Protein AF-A0A969ZKP6-F1 (afdb_monomer_lite)

Foldseek 3Di:
DKEAEDEPPVLVCVLVVVDFKDKALDDDPDWFKYWYAYDQPPDDPPDDHQKTWWIWTFHDWDQDPVVNIIITGTHDTFTFDIDGHHHDNDMDDDDPVRTHTPCPVVVVVPVVPPPDDDDDDDDPPPPPPAWDKDKAFLPPHFLLVVLLVQQDAQKEKFWEAQEADLVLCVSCVVSLVRYQAYEYENQDPPPDPDPDDPPPPDDDDDPPVVVVVRCPAVVSVVPPPVVVVVVSVVVVVVSCVRHYDYHYDPDPDGDFTKMWIDDPVWIKIKPNQHYSHCCSRSVDVGPDPTRMIIITIPPVRVVVVVVSVVVVVD

Sequence (314 aa):
MKAISIKNPFATQILRGTKNIEYRTWDTKHRGDLLICSSANPKVPGMISGCALCVVELVDTQYDSENDVYEWHLDNVRKVKAFPVKGKLNFFEVDDALIHFIDEEHRNAQTAKSQATDISTEPPIFPQMPGMPKTIDNVTIRVKDDLEETITRKSKLRIAAACFSIYAYEELKKSLSGIDELKFIFTSPTFTTDKAEKSKREFYIPRLNREQSLYGTEFEVRLRNELTQRAIARECAEWIRHKAVFKSNTTDQVVPGFMNVVTAQDQYTYMPFNEFTTVGLGCERGNYAYNFTQRLSYPMSKSYIDLFEQLWND

Radius of gyration: 25.88 Å; chains: 1; bounding box: 61×74×62 Å

pLDDT: mean 79.16, std 21.51, range [28.17, 98.19]

Secondary structure (DSSP, 8-state):
-EEEEE-TTHHHHHHTTS--EEEESS-----EEEEEEE-SSS--TTS--SEEEEEEEEEEEEEETTTTEEEEEEEEEEEEEEEE----SS-EE--GGG--BTTHHHHHHHHTTSSS-------------TTPPEEE-SSSS-HHHHHHHH--TT-EEEEEES-B-HHHHHHHHHHHHT-SEEEEEESS-SS------TT--SS----HHHHHGGG-STTTTT---HHHHHHHHHHHHHHHHHHEEEEE--SSS----EEEEE-SS-EEEEES---BSTTTTTSS-TT-S---EEEEETTHHHHHHHHHHHHHH-

Structure (mmCIF, N/CA/C/O backbone):
data_AF-A0A969ZKP6-F1
#
_entry.id   AF-A0A969ZKP6-F1
#
loop_
_atom_site.group_PDB
_atom_site.id
_atom_site.type_symbol
_atom_site.label_atom_id
_atom_site.label_alt_id
_atom_site.label_comp_id
_atom_site.label_asym_id
_atom_site.label_entity_id
_atom_site.label_seq_id
_atom_site.pdbx_PDB_ins_code
_atom_site.Cartn_x
_atom_site.Cartn_y
_atom_site.Cartn_z
_atom_site.occupancy
_atom_site.B_iso_or_equiv
_atom_site.auth_seq_id
_atom_site.auth_comp_id
_atom_site.auth_asym_id
_atom_site.auth_atom_id
_atom_site.pdbx_PDB_model_num
ATOM 1 N N . MET A 1 1 ? 30.835 -8.056 -23.364 1.00 93.81 1 MET A N 1
ATOM 2 C CA . MET A 1 1 ? 29.433 -8.465 -23.180 1.00 93.81 1 MET A CA 1
ATOM 3 C C . MET A 1 1 ? 28.537 -7.452 -23.851 1.00 93.81 1 MET A C 1
ATOM 5 O O . MET A 1 1 ? 28.688 -6.242 -23.652 1.00 93.81 1 MET A O 1
ATOM 9 N N . LYS A 1 2 ? 27.570 -7.961 -24.614 1.00 96.50 2 LYS A N 1
ATOM 10 C CA . LYS A 1 2 ? 26.569 -7.137 -25.278 1.00 96.50 2 LYS A CA 1
ATOM 11 C C . LYS A 1 2 ? 25.724 -6.411 -24.239 1.00 96.50 2 LYS A C 1
ATOM 13 O O . LYS A 1 2 ? 25.272 -7.009 -23.266 1.00 96.50 2 LYS A O 1
ATOM 18 N N . ALA A 1 3 ? 25.504 -5.126 -24.460 1.00 97.12 3 ALA A N 1
ATOM 19 C CA . ALA A 1 3 ? 24.807 -4.242 -23.546 1.00 97.12 3 ALA A CA 1
ATOM 20 C C . ALA A 1 3 ? 23.773 -3.390 -24.278 1.00 97.12 3 ALA A C 1
ATOM 22 O O . ALA A 1 3 ? 23.948 -3.036 -25.449 1.00 97.12 3 ALA A O 1
ATOM 23 N N . ILE A 1 4 ? 22.707 -3.023 -23.571 1.00 96.62 4 ILE A N 1
ATOM 24 C CA . ILE A 1 4 ? 21.669 -2.126 -24.073 1.00 96.62 4 ILE A CA 1
ATOM 25 C C . ILE A 1 4 ? 21.370 -1.026 -23.056 1.00 96.62 4 ILE A C 1
ATOM 27 O O . ILE A 1 4 ? 21.344 -1.250 -21.844 1.00 96.62 4 ILE A O 1
ATOM 31 N N . SER A 1 5 ? 21.142 0.192 -23.555 1.00 96.06 5 SER A N 1
ATOM 32 C CA . SER A 1 5 ? 20.704 1.300 -22.710 1.00 96.06 5 SER A CA 1
ATOM 33 C C . SER A 1 5 ? 19.182 1.361 -22.659 1.00 96.06 5 SER A C 1
ATOM 35 O O . SER A 1 5 ? 18.511 1.393 -23.696 1.00 96.06 5 SER A O 1
ATOM 37 N N . ILE A 1 6 ? 18.647 1.406 -21.442 1.00 94.88 6 ILE A N 1
ATOM 38 C CA . ILE A 1 6 ? 17.217 1.491 -21.154 1.00 94.88 6 ILE A CA 1
ATOM 39 C C . ILE A 1 6 ? 16.979 2.717 -20.272 1.00 94.88 6 ILE A C 1
ATOM 41 O O . ILE A 1 6 ? 17.709 2.974 -19.311 1.00 94.88 6 ILE A O 1
ATOM 45 N N . LYS A 1 7 ? 15.953 3.507 -20.593 1.00 93.00 7 LYS A N 1
ATOM 46 C CA . LYS A 1 7 ? 15.599 4.684 -19.792 1.00 93.00 7 LYS A CA 1
ATOM 47 C C . LYS A 1 7 ? 15.014 4.255 -18.449 1.00 93.00 7 LYS A C 1
ATOM 49 O O . LYS A 1 7 ? 14.240 3.304 -18.367 1.00 93.00 7 LYS A O 1
ATOM 54 N N . ASN A 1 8 ? 15.333 4.998 -17.392 1.00 88.06 8 ASN A N 1
ATOM 55 C CA . ASN A 1 8 ? 14.578 4.882 -16.149 1.00 88.06 8 ASN A CA 1
ATOM 56 C C . ASN A 1 8 ? 13.135 5.387 -16.363 1.00 88.06 8 ASN A C 1
ATOM 58 O O . ASN A 1 8 ? 12.943 6.342 -17.122 1.00 88.06 8 ASN A O 1
ATOM 62 N N . PRO A 1 9 ? 12.129 4.757 -15.724 1.00 92.75 9 PRO A N 1
ATOM 63 C CA . PRO A 1 9 ? 12.248 3.763 -14.646 1.00 92.75 9 PRO A CA 1
ATOM 64 C C . PRO A 1 9 ? 12.455 2.303 -15.092 1.00 92.75 9 PRO A C 1
ATOM 66 O O . PRO A 1 9 ? 12.739 1.451 -14.252 1.00 92.75 9 PRO A O 1
ATOM 69 N N . PHE A 1 10 ? 12.352 1.997 -16.386 1.00 92.06 10 PHE A N 1
ATOM 70 C CA . PHE A 1 10 ? 12.299 0.621 -16.893 1.00 92.06 10 PHE A CA 1
ATOM 71 C C . PHE A 1 10 ? 13.577 -0.187 -16.637 1.00 92.06 10 PHE A C 1
ATOM 73 O O . PHE A 1 10 ? 13.485 -1.338 -16.225 1.00 92.06 10 PHE A O 1
ATOM 80 N N . ALA A 1 11 ? 14.762 0.422 -16.767 1.00 92.81 11 ALA A N 1
ATOM 81 C CA . ALA A 1 11 ? 16.028 -0.246 -16.434 1.00 92.81 11 ALA A CA 1
ATOM 82 C C . ALA A 1 11 ? 16.065 -0.724 -14.969 1.00 92.81 11 ALA A C 1
ATOM 84 O O . ALA A 1 11 ? 16.518 -1.826 -14.668 1.00 92.81 11 ALA A O 1
ATOM 85 N N . THR A 1 12 ? 15.539 0.100 -14.058 1.00 91.19 12 THR A N 1
ATOM 86 C CA . THR A 1 12 ? 15.439 -0.228 -12.631 1.00 91.19 12 THR A CA 1
ATOM 87 C C . THR A 1 12 ? 14.357 -1.283 -12.365 1.00 91.19 12 THR A C 1
ATOM 89 O O . THR A 1 12 ? 14.528 -2.112 -11.477 1.00 91.19 12 THR A O 1
ATOM 92 N N . GLN A 1 13 ? 13.258 -1.290 -13.124 1.00 89.69 13 GLN A N 1
ATOM 93 C CA . GLN A 1 13 ? 12.229 -2.334 -13.023 1.00 89.69 13 GLN A CA 1
ATOM 94 C C . GLN A 1 13 ? 12.755 -3.701 -13.481 1.00 89.69 13 GLN A C 1
ATOM 96 O O . GLN A 1 13 ? 12.490 -4.698 -12.816 1.00 89.69 13 GLN A O 1
ATOM 101 N N . ILE A 1 14 ? 13.564 -3.739 -14.546 1.00 91.31 14 ILE A N 1
ATOM 102 C CA . ILE A 1 14 ? 14.241 -4.963 -15.003 1.00 91.31 14 ILE A CA 1
ATOM 103 C C . ILE A 1 14 ? 15.217 -5.463 -13.931 1.00 91.31 14 ILE A C 1
ATOM 105 O O . ILE A 1 14 ? 15.134 -6.615 -13.522 1.00 91.31 14 ILE A O 1
ATOM 109 N N . LEU A 1 15 ? 16.058 -4.580 -13.375 1.00 92.44 15 LEU A N 1
ATOM 110 C CA . LEU A 1 15 ? 16.947 -4.908 -12.246 1.00 92.44 15 LEU A CA 1
ATOM 111 C C . LEU A 1 15 ? 16.195 -5.503 -11.039 1.00 92.44 15 LEU A C 1
ATOM 113 O O . LEU A 1 15 ? 16.736 -6.341 -10.318 1.00 92.44 15 LEU A O 1
ATOM 117 N N . ARG A 1 16 ? 14.969 -5.036 -10.781 1.00 86.56 16 ARG A N 1
ATOM 118 C CA . ARG A 1 16 ? 14.120 -5.504 -9.674 1.00 86.56 16 ARG A CA 1
ATOM 119 C C . ARG A 1 16 ? 13.316 -6.762 -10.013 1.00 86.56 16 ARG A C 1
ATOM 121 O O . ARG A 1 16 ? 12.643 -7.272 -9.126 1.00 86.56 16 ARG A O 1
ATOM 128 N N . GLY A 1 17 ? 13.352 -7.230 -11.259 1.00 85.31 17 GLY A N 1
ATOM 129 C CA . GLY A 1 17 ? 12.536 -8.348 -11.735 1.00 85.31 17 GLY A CA 1
ATOM 130 C C . GLY A 1 17 ? 11.048 -8.020 -11.896 1.00 85.31 17 GLY A C 1
ATOM 131 O O . GLY A 1 17 ? 10.254 -8.922 -12.122 1.00 85.31 17 GLY A O 1
ATOM 132 N N . THR A 1 18 ? 10.641 -6.747 -11.796 1.00 85.12 18 THR A N 1
ATOM 133 C CA . THR A 1 18 ? 9.233 -6.341 -11.969 1.00 85.12 18 THR A CA 1
ATOM 134 C C . THR A 1 18 ? 8.862 -6.059 -13.425 1.00 85.12 18 THR A C 1
ATOM 136 O O . THR A 1 18 ? 7.684 -5.907 -13.736 1.00 85.12 18 THR A O 1
ATOM 139 N N . LYS A 1 19 ? 9.854 -5.982 -14.322 1.00 91.62 19 LYS A N 1
ATOM 140 C CA . LYS A 1 19 ? 9.674 -5.896 -15.776 1.00 91.62 19 LYS A CA 1
ATOM 141 C C . LYS A 1 19 ? 10.500 -6.988 -16.446 1.00 91.62 19 LYS A C 1
ATOM 143 O O . LYS A 1 19 ? 11.724 -6.958 -16.378 1.00 91.62 19 LYS A O 1
ATOM 148 N N . ASN A 1 20 ? 9.814 -7.907 -17.110 1.00 93.62 20 ASN A N 1
ATOM 149 C CA . ASN A 1 20 ? 10.378 -9.047 -17.834 1.00 93.62 20 ASN A CA 1
ATOM 150 C C . ASN A 1 20 ? 10.240 -8.922 -19.363 1.00 93.62 20 ASN A C 1
ATOM 152 O O . ASN A 1 20 ? 10.719 -9.785 -20.081 1.00 93.62 20 ASN A O 1
ATOM 156 N N . ILE A 1 21 ? 9.599 -7.867 -19.872 1.00 94.19 21 ILE A N 1
ATOM 157 C CA . ILE A 1 21 ? 9.479 -7.601 -21.314 1.00 94.19 21 ILE A CA 1
ATOM 158 C C . ILE A 1 21 ? 10.017 -6.203 -21.598 1.00 94.19 21 ILE A C 1
ATOM 160 O O . ILE A 1 21 ? 9.568 -5.248 -20.966 1.00 94.19 21 ILE A O 1
ATOM 164 N N . GLU A 1 22 ? 10.954 -6.052 -22.530 1.00 93.38 22 GLU A N 1
ATOM 165 C CA . GLU A 1 22 ? 11.423 -4.762 -23.060 1.00 93.38 22 GLU A CA 1
ATOM 166 C C . GLU A 1 22 ? 10.867 -4.546 -24.473 1.00 93.38 22 GLU A C 1
ATOM 168 O O . GLU A 1 22 ? 10.913 -5.449 -25.294 1.00 93.38 22 GLU A O 1
ATOM 173 N N . TYR A 1 23 ? 10.365 -3.348 -24.777 1.00 94.00 23 TYR A N 1
ATOM 174 C CA . TYR A 1 23 ? 9.779 -3.057 -26.091 1.00 94.00 23 TYR A CA 1
ATOM 175 C C . TYR A 1 23 ? 10.769 -2.300 -26.974 1.00 94.00 23 TYR A C 1
ATOM 177 O O . TYR A 1 23 ? 11.384 -1.320 -26.534 1.00 94.00 23 TYR A O 1
ATOM 185 N N . ARG A 1 24 ? 10.910 -2.718 -28.234 1.00 92.25 24 ARG A N 1
ATOM 186 C CA . ARG A 1 24 ? 11.782 -2.070 -29.224 1.00 92.25 24 ARG A CA 1
ATOM 187 C C . ARG A 1 24 ? 11.116 -2.006 -30.588 1.00 92.25 24 ARG A C 1
ATOM 189 O O . ARG A 1 24 ? 10.377 -2.892 -30.976 1.00 92.25 24 ARG A O 1
ATOM 196 N N . THR A 1 25 ? 11.447 -0.985 -31.367 1.00 92.12 25 THR A N 1
ATOM 197 C CA . THR A 1 25 ? 10.992 -0.851 -32.763 1.00 92.12 25 THR A CA 1
ATOM 198 C C . THR A 1 25 ? 11.795 -1.719 -33.740 1.00 92.12 25 THR A C 1
ATOM 200 O O . THR A 1 25 ? 11.692 -1.551 -34.951 1.00 92.12 25 THR A O 1
ATOM 203 N N . TRP A 1 26 ? 12.669 -2.592 -33.236 1.00 93.88 26 TRP A N 1
ATOM 204 C CA . TRP A 1 26 ? 13.559 -3.422 -34.038 1.00 93.88 26 TRP A CA 1
ATOM 205 C C . TRP A 1 26 ? 13.793 -4.776 -33.367 1.00 93.88 26 TRP A C 1
ATOM 207 O O . TRP A 1 26 ? 13.834 -4.881 -32.138 1.00 93.88 26 TRP A O 1
ATOM 217 N N . ASP A 1 27 ? 13.969 -5.799 -34.199 1.00 94.88 27 ASP A N 1
ATOM 218 C CA . ASP A 1 27 ? 14.230 -7.172 -33.774 1.00 94.88 27 ASP A CA 1
ATOM 219 C C . ASP A 1 27 ? 15.721 -7.444 -33.552 1.00 94.88 27 ASP A C 1
ATOM 221 O O . ASP A 1 27 ? 16.597 -6.807 -34.144 1.00 94.88 27 ASP A O 1
ATOM 225 N N . THR A 1 28 ? 16.029 -8.469 -32.763 1.00 93.81 28 THR A N 1
ATOM 226 C CA . THR A 1 28 ? 17.378 -9.005 -32.662 1.00 93.81 28 THR A CA 1
ATOM 227 C C . THR A 1 28 ? 17.427 -10.526 -32.695 1.00 93.81 28 THR A C 1
ATOM 229 O O . THR A 1 28 ? 16.643 -11.224 -32.063 1.00 93.81 28 THR A O 1
ATOM 232 N N . LYS A 1 29 ? 18.474 -11.041 -33.347 1.00 95.00 29 LYS A N 1
ATOM 233 C CA . LYS A 1 29 ? 18.862 -12.456 -33.299 1.00 95.00 29 LYS A CA 1
ATOM 234 C C . LYS A 1 29 ? 19.654 -12.831 -32.041 1.00 95.00 29 LYS A C 1
ATOM 236 O O . LYS A 1 29 ? 20.028 -13.988 -31.889 1.00 95.00 29 LYS A O 1
ATOM 241 N N . HIS A 1 30 ? 19.999 -11.866 -31.182 1.00 95.31 30 HIS A N 1
ATOM 242 C CA . HIS A 1 30 ? 20.734 -12.152 -29.948 1.00 95.31 30 HIS A CA 1
ATOM 243 C C . HIS A 1 30 ? 19.865 -12.963 -28.990 1.00 95.31 30 HIS A C 1
ATOM 245 O O . HIS A 1 30 ? 18.701 -12.620 -28.791 1.00 95.31 30 HIS A O 1
ATOM 251 N N . ARG A 1 31 ? 20.451 -13.998 -28.389 1.00 96.81 31 ARG A N 1
ATOM 252 C CA . ARG A 1 31 ? 19.878 -14.791 -27.301 1.00 96.81 31 ARG A CA 1
ATOM 253 C C . ARG A 1 31 ? 20.969 -15.070 -26.275 1.00 96.81 31 ARG A C 1
ATOM 255 O O . ARG A 1 31 ? 22.125 -15.254 -26.660 1.00 96.81 31 ARG A O 1
ATOM 262 N N . GLY A 1 32 ? 20.608 -15.070 -24.997 1.00 95.62 32 GLY A N 1
ATOM 263 C CA . GLY A 1 32 ? 21.553 -15.202 -23.886 1.00 95.62 32 GLY A CA 1
ATOM 264 C C . GLY A 1 32 ? 21.871 -13.872 -23.199 1.00 95.62 32 GLY A C 1
ATOM 265 O O . GLY A 1 32 ? 21.098 -12.915 -23.276 1.00 95.62 32 GLY A O 1
ATOM 266 N N . ASP A 1 33 ? 23.019 -13.821 -22.524 1.00 97.44 33 ASP A N 1
ATOM 267 C CA . ASP A 1 33 ? 23.414 -12.726 -21.633 1.00 97.44 33 ASP A CA 1
ATOM 268 C C . ASP A 1 33 ? 23.370 -11.347 -22.303 1.00 97.44 33 ASP A C 1
ATOM 270 O O . ASP A 1 33 ? 23.923 -11.122 -23.386 1.00 97.44 33 ASP A O 1
ATOM 274 N N . LEU A 1 34 ? 22.719 -10.408 -21.623 1.00 97.62 34 LEU A N 1
ATOM 275 C CA . LEU A 1 34 ? 22.574 -9.022 -22.028 1.00 97.62 34 LEU A CA 1
ATOM 276 C C . LEU A 1 34 ? 22.736 -8.104 -20.815 1.00 97.62 34 LEU A C 1
ATOM 278 O O . LEU A 1 34 ? 21.974 -8.171 -19.850 1.00 97.62 34 LEU A O 1
ATOM 282 N N . LEU A 1 35 ? 23.715 -7.204 -20.875 1.00 97.94 35 LEU A N 1
ATOM 283 C CA . LEU A 1 35 ? 23.941 -6.213 -19.831 1.00 97.94 35 LEU A CA 1
ATOM 284 C C . LEU A 1 35 ? 22.945 -5.053 -19.964 1.00 97.94 35 LEU A C 1
ATOM 286 O O . LEU A 1 35 ? 22.874 -4.370 -20.990 1.00 97.94 35 LEU A O 1
ATOM 290 N N . ILE A 1 36 ? 22.205 -4.787 -18.893 1.00 97.69 36 ILE A N 1
ATOM 291 C CA . ILE A 1 36 ? 21.250 -3.686 -18.813 1.00 97.69 36 ILE A CA 1
ATOM 292 C C . ILE A 1 36 ? 21.923 -2.462 -18.197 1.00 97.69 36 ILE A C 1
ATOM 294 O O . ILE A 1 36 ? 22.350 -2.469 -17.037 1.00 97.69 36 ILE A O 1
ATOM 298 N N . CYS A 1 37 ? 21.971 -1.378 -18.971 1.00 97.19 37 CYS A N 1
ATOM 299 C CA . CYS A 1 37 ? 22.488 -0.084 -18.542 1.00 97.19 37 CYS A CA 1
ATOM 300 C C . CYS A 1 37 ? 21.356 0.942 -18.431 1.00 97.19 37 CYS A C 1
ATOM 302 O O . CYS A 1 37 ? 20.617 1.165 -19.392 1.00 97.19 37 CYS A O 1
ATOM 304 N N . SER A 1 38 ? 21.256 1.652 -17.308 1.00 96.00 38 SER A N 1
ATOM 305 C CA . SER A 1 38 ? 20.354 2.797 -17.209 1.00 96.00 38 SER A CA 1
ATOM 306 C C . SER A 1 38 ? 20.876 3.974 -18.029 1.00 96.00 38 SER A C 1
ATOM 308 O O . SER A 1 38 ? 22.039 4.370 -17.933 1.00 96.00 38 SER A O 1
ATOM 310 N N . SER A 1 39 ? 20.014 4.572 -18.851 1.00 92.12 39 SER A N 1
ATOM 311 C CA . SER A 1 39 ? 20.353 5.793 -19.584 1.00 92.12 39 SER A CA 1
ATOM 312 C C . SER A 1 39 ? 20.666 6.940 -18.617 1.00 92.12 39 SER A C 1
ATOM 314 O O . SER A 1 39 ? 20.064 7.055 -17.552 1.00 92.12 39 SER A O 1
ATOM 316 N N . ALA A 1 40 ? 21.589 7.826 -19.000 1.00 90.75 40 ALA A N 1
ATOM 317 C CA . ALA A 1 40 ? 21.937 9.002 -18.194 1.00 90.75 40 ALA A CA 1
ATOM 318 C C . ALA A 1 40 ? 20.784 10.019 -18.081 1.00 90.75 40 ALA A C 1
ATOM 320 O O . ALA A 1 40 ? 20.736 10.788 -17.123 1.00 90.75 40 ALA A O 1
ATOM 321 N N . ASN A 1 41 ? 19.866 10.015 -19.056 1.00 86.75 41 ASN A N 1
ATOM 322 C CA . ASN A 1 41 ? 18.681 10.864 -19.097 1.00 86.75 41 ASN A CA 1
ATOM 323 C C . ASN A 1 41 ? 17.436 10.034 -19.467 1.00 86.75 41 ASN A C 1
ATOM 325 O O . ASN A 1 41 ? 17.530 9.179 -20.356 1.00 86.75 41 ASN A O 1
ATOM 329 N N . PRO A 1 42 ? 16.267 10.308 -18.860 1.00 87.94 42 PRO A N 1
ATOM 330 C CA . PRO A 1 42 ? 16.032 11.309 -17.813 1.00 87.94 42 PRO A CA 1
ATOM 331 C C . PRO A 1 42 ? 16.627 10.895 -16.455 1.00 87.94 42 PRO A C 1
ATOM 333 O O . PRO A 1 42 ? 16.712 9.708 -16.146 1.00 87.94 42 PRO A O 1
ATOM 336 N N . LYS A 1 43 ? 17.011 11.880 -15.631 1.00 86.31 43 LYS A N 1
ATOM 337 C CA . LYS A 1 43 ? 17.384 11.643 -14.230 1.00 86.31 43 LYS A CA 1
ATOM 338 C C . LYS A 1 43 ? 16.115 11.519 -13.396 1.00 86.31 43 LYS A C 1
ATOM 340 O O . LYS A 1 43 ? 15.457 12.516 -13.114 1.00 86.31 43 LYS A O 1
ATOM 345 N N . VAL A 1 44 ? 15.771 10.293 -13.023 1.00 80.62 44 VAL A N 1
ATOM 346 C CA . VAL A 1 44 ? 14.621 10.017 -12.156 1.00 80.62 44 VAL A CA 1
ATOM 347 C C . VAL A 1 44 ? 15.096 10.025 -10.695 1.00 80.62 44 VAL A C 1
ATOM 349 O O . VAL A 1 44 ? 16.044 9.298 -10.382 1.00 80.62 44 VAL A O 1
ATOM 352 N N . PRO A 1 45 ? 14.493 10.830 -9.794 1.00 79.50 45 PRO A N 1
ATOM 353 C CA . PRO A 1 45 ? 14.868 10.855 -8.380 1.00 79.50 45 PRO A CA 1
ATOM 354 C C . PRO A 1 45 ? 14.850 9.456 -7.750 1.00 79.50 45 PRO A C 1
ATOM 356 O O . PRO A 1 45 ? 13.914 8.687 -7.957 1.00 79.50 45 PRO A O 1
ATOM 359 N N . GLY A 1 46 ? 15.900 9.118 -6.996 1.00 81.75 46 GLY A N 1
ATOM 360 C CA . GLY A 1 46 ? 16.039 7.812 -6.340 1.00 81.75 46 GLY A CA 1
ATOM 361 C C . GLY A 1 46 ? 16.480 6.655 -7.250 1.00 81.75 46 GLY A C 1
ATOM 362 O O . GLY A 1 46 ? 16.526 5.519 -6.784 1.00 81.75 46 GLY A O 1
ATOM 363 N N . MET A 1 47 ? 16.818 6.906 -8.523 1.00 87.06 47 MET A N 1
ATOM 364 C CA . MET A 1 47 ? 17.277 5.871 -9.459 1.00 87.06 47 MET A CA 1
ATOM 365 C C . MET A 1 47 ? 18.689 6.131 -9.982 1.00 87.06 47 MET A C 1
ATOM 367 O O . MET A 1 47 ? 19.049 7.247 -10.368 1.00 87.06 47 MET A O 1
ATOM 371 N N . ILE A 1 48 ? 19.480 5.061 -10.064 1.00 83.38 48 ILE A N 1
ATOM 372 C CA . ILE A 1 48 ? 20.829 5.099 -10.629 1.00 83.38 48 ILE A CA 1
ATOM 373 C C . ILE A 1 48 ? 20.705 5.289 -12.143 1.00 83.38 48 ILE A C 1
ATOM 375 O O . ILE A 1 48 ? 20.073 4.485 -12.830 1.00 83.38 48 ILE A O 1
ATOM 379 N N . SER A 1 49 ? 21.297 6.360 -12.666 1.00 92.50 49 SER A N 1
ATOM 380 C CA . SER A 1 49 ? 21.239 6.740 -14.083 1.00 92.50 49 SER A CA 1
ATOM 381 C C . SER A 1 49 ? 22.651 6.806 -14.660 1.00 92.50 49 SER A C 1
ATOM 383 O O . SER A 1 49 ? 23.553 7.313 -13.999 1.00 92.50 49 SER A O 1
ATOM 385 N N . GLY A 1 50 ? 22.841 6.332 -15.892 1.00 92.94 50 GLY A N 1
ATOM 386 C CA . GLY A 1 50 ? 24.151 6.316 -16.551 1.00 92.94 50 GLY A CA 1
ATOM 387 C C . GLY A 1 50 ? 25.081 5.196 -16.075 1.00 92.94 50 GLY A C 1
ATOM 388 O O . GLY A 1 50 ? 26.299 5.351 -16.170 1.00 92.94 50 GLY A O 1
ATOM 389 N N . CYS A 1 51 ? 24.533 4.092 -15.557 1.00 96.00 51 CYS A N 1
ATOM 390 C CA . CYS A 1 51 ? 25.315 2.971 -15.030 1.00 96.00 51 CYS A CA 1
ATOM 391 C C . CYS A 1 51 ? 24.846 1.623 -15.589 1.00 96.00 51 CYS A C 1
ATOM 393 O O . CYS A 1 51 ? 23.672 1.453 -15.914 1.00 96.00 51 CYS A O 1
ATOM 395 N N . ALA A 1 52 ? 25.747 0.645 -15.644 1.00 96.25 52 ALA A N 1
ATOM 396 C CA . ALA A 1 52 ? 25.397 -0.770 -15.743 1.00 96.25 52 ALA A CA 1
ATOM 397 C C . ALA A 1 52 ? 24.780 -1.255 -14.421 1.00 96.25 52 ALA A C 1
ATOM 399 O O . ALA A 1 52 ? 25.248 -0.862 -13.351 1.00 96.25 52 ALA A O 1
ATOM 400 N N . LEU A 1 53 ? 23.716 -2.062 -14.494 1.00 95.50 53 LEU A N 1
ATOM 401 C CA . LEU A 1 53 ? 22.896 -2.435 -13.333 1.00 95.50 53 LEU A CA 1
ATOM 402 C C . LEU A 1 53 ? 22.814 -3.946 -13.092 1.00 95.50 53 LEU A C 1
ATOM 404 O O . LEU A 1 53 ? 22.986 -4.410 -11.966 1.00 95.50 53 LEU A O 1
ATOM 408 N N . CYS A 1 54 ? 22.505 -4.714 -14.132 1.00 96.62 54 CYS A N 1
ATOM 409 C CA . CYS A 1 54 ? 22.342 -6.165 -14.058 1.00 96.62 54 CYS A CA 1
ATOM 410 C C . CYS A 1 54 ? 22.598 -6.802 -15.419 1.00 96.62 54 CYS A C 1
ATOM 412 O O . CYS A 1 54 ? 22.510 -6.127 -16.445 1.00 96.62 54 CYS A O 1
ATOM 414 N N . VAL A 1 55 ? 22.887 -8.097 -15.411 1.00 97.50 55 VAL A N 1
ATOM 415 C CA . VAL A 1 55 ? 22.846 -8.945 -16.601 1.00 97.50 55 VAL A CA 1
ATOM 416 C C . VAL A 1 55 ? 21.536 -9.716 -16.571 1.00 97.50 55 VAL A C 1
ATOM 418 O O . VAL A 1 55 ? 21.163 -10.253 -15.533 1.00 97.50 55 VAL A O 1
ATOM 421 N N . VAL A 1 56 ? 20.841 -9.765 -17.697 1.00 97.25 56 VAL A N 1
ATOM 422 C CA . VAL A 1 56 ? 19.642 -10.586 -17.899 1.00 97.25 56 VAL A CA 1
ATOM 423 C C . VAL A 1 56 ? 19.889 -11.562 -19.036 1.00 97.25 56 VAL A C 1
ATOM 425 O O . VAL A 1 56 ? 20.805 -11.369 -19.834 1.00 97.25 56 VAL A O 1
ATOM 428 N N . GLU A 1 57 ? 19.079 -12.600 -19.128 1.00 97.44 57 GLU A N 1
ATOM 429 C CA . GLU A 1 57 ? 19.038 -13.490 -20.278 1.00 97.44 57 GLU A CA 1
ATOM 430 C C . GLU A 1 57 ? 17.936 -13.032 -21.237 1.00 97.44 57 GLU A C 1
ATOM 432 O O . GLU A 1 57 ? 16.769 -12.971 -20.857 1.00 97.44 57 GLU A O 1
ATOM 437 N N . LEU A 1 58 ? 18.293 -12.680 -22.475 1.00 97.12 58 LEU A N 1
ATOM 438 C CA . LEU A 1 58 ? 17.315 -12.439 -23.537 1.00 97.12 58 LEU A CA 1
ATOM 439 C C . LEU A 1 58 ? 16.903 -13.788 -24.133 1.00 97.12 58 LEU A C 1
ATOM 441 O O . LEU A 1 58 ? 17.669 -14.387 -24.894 1.00 97.12 58 LEU A O 1
ATOM 445 N N . VAL A 1 59 ? 15.712 -14.255 -23.767 1.00 97.00 59 VAL A N 1
ATOM 446 C CA . VAL A 1 59 ? 15.212 -15.599 -24.094 1.00 97.00 59 VAL A CA 1
ATOM 447 C C . VAL A 1 59 ? 14.502 -15.617 -25.441 1.00 97.00 59 VAL A C 1
ATOM 449 O O . VAL A 1 59 ? 14.703 -16.535 -26.235 1.00 97.00 59 VAL A O 1
ATOM 452 N N . ASP A 1 60 ? 13.693 -14.596 -25.722 1.00 96.19 60 ASP A N 1
ATOM 453 C CA . ASP A 1 60 ? 12.926 -14.536 -26.962 1.00 96.19 60 ASP A CA 1
ATOM 454 C C . ASP A 1 60 ? 12.610 -13.109 -27.423 1.00 96.19 60 ASP A C 1
ATOM 456 O O . ASP A 1 60 ? 12.684 -12.158 -26.642 1.00 96.19 60 ASP A O 1
ATOM 460 N N . THR A 1 61 ? 12.264 -12.975 -28.703 1.00 96.94 61 THR A N 1
ATOM 461 C CA . THR A 1 61 ? 11.734 -11.760 -29.315 1.00 96.94 61 THR A CA 1
ATOM 462 C C . THR A 1 61 ? 10.481 -12.094 -30.116 1.00 96.94 61 THR A C 1
ATOM 464 O O . THR A 1 61 ? 10.518 -12.947 -31.000 1.00 96.94 61 THR A O 1
ATOM 467 N N . GLN A 1 62 ? 9.372 -11.420 -29.814 1.00 96.31 62 GLN A N 1
ATOM 468 C CA . GLN A 1 62 ? 8.081 -11.622 -30.476 1.00 96.31 62 GLN A CA 1
ATOM 469 C C . GLN A 1 62 ? 7.602 -10.304 -31.076 1.00 96.31 62 GLN A C 1
ATOM 471 O O . GLN A 1 62 ? 7.770 -9.249 -30.472 1.00 96.31 62 GLN A O 1
ATOM 476 N N . TYR A 1 63 ? 7.058 -10.343 -32.291 1.00 96.81 63 TYR A N 1
ATOM 477 C CA . TYR A 1 63 ? 6.494 -9.152 -32.921 1.00 96.81 63 TYR A CA 1
ATOM 478 C C . TYR A 1 63 ? 5.028 -9.006 -32.523 1.00 96.81 63 TYR A C 1
ATOM 480 O O . TYR A 1 63 ? 4.217 -9.884 -32.816 1.00 96.81 63 TYR A O 1
ATOM 488 N N . ASP A 1 64 ? 4.704 -7.887 -31.887 1.00 92.00 64 ASP A N 1
ATOM 489 C CA . ASP A 1 64 ? 3.342 -7.477 -31.590 1.00 92.00 64 ASP A CA 1
ATOM 490 C C . ASP A 1 64 ? 2.823 -6.589 -32.729 1.00 92.00 64 ASP A C 1
ATOM 492 O O . ASP A 1 64 ? 3.189 -5.417 -32.868 1.00 92.00 64 ASP A O 1
ATOM 496 N N . SER A 1 65 ? 1.952 -7.171 -33.556 1.00 92.69 65 SER A N 1
ATOM 497 C CA . SER A 1 65 ? 1.335 -6.482 -34.688 1.00 92.69 65 SER A CA 1
ATOM 498 C C . SER A 1 65 ? 0.320 -5.411 -34.284 1.00 92.69 65 SER A C 1
ATOM 500 O O . SER A 1 65 ? 0.013 -4.553 -35.107 1.00 92.69 65 SER A O 1
ATOM 502 N N . GLU A 1 66 ? -0.232 -5.457 -33.066 1.00 90.94 66 GLU A N 1
ATOM 503 C CA . GLU A 1 66 ? -1.214 -4.462 -32.615 1.00 90.94 66 GLU A CA 1
ATOM 504 C C . GLU A 1 66 ? -0.540 -3.129 -32.282 1.00 90.94 66 GLU A C 1
ATOM 506 O O . GLU A 1 66 ? -1.077 -2.065 -32.595 1.00 90.94 66 GLU A O 1
ATOM 511 N N . ASN A 1 67 ? 0.655 -3.186 -31.688 1.00 88.19 67 ASN A N 1
ATOM 512 C CA . ASN A 1 67 ? 1.406 -2.007 -31.257 1.00 88.19 67 ASN A CA 1
ATOM 513 C C . ASN A 1 67 ? 2.603 -1.661 -32.165 1.00 88.19 67 ASN A C 1
ATOM 515 O O . ASN A 1 67 ? 3.287 -0.672 -31.901 1.00 88.19 67 ASN A O 1
ATOM 519 N N . ASP A 1 68 ? 2.843 -2.442 -33.226 1.00 93.00 68 ASP A N 1
ATOM 520 C CA . ASP A 1 68 ? 3.966 -2.304 -34.170 1.00 93.00 68 ASP A CA 1
ATOM 521 C C . ASP A 1 68 ? 5.338 -2.249 -33.467 1.00 93.00 68 ASP A C 1
ATOM 523 O O . ASP A 1 68 ? 6.190 -1.391 -33.720 1.00 93.00 68 ASP A O 1
ATOM 527 N N . VAL A 1 69 ? 5.546 -3.167 -32.520 1.00 95.50 69 VAL A N 1
ATOM 528 C CA . VAL A 1 69 ? 6.771 -3.255 -31.711 1.00 95.50 69 VAL A CA 1
ATOM 529 C C . VAL A 1 69 ? 7.197 -4.703 -31.493 1.00 95.50 69 VAL A C 1
ATOM 531 O O . VAL A 1 69 ? 6.404 -5.632 -31.564 1.00 95.50 69 VAL A O 1
ATOM 534 N N . TYR A 1 70 ? 8.480 -4.896 -31.205 1.00 95.12 70 TYR A N 1
ATOM 535 C CA . TYR A 1 70 ? 9.036 -6.167 -30.761 1.00 95.12 70 TYR A CA 1
ATOM 536 C C . TYR A 1 70 ? 9.092 -6.215 -29.238 1.00 95.12 70 TYR A C 1
ATOM 538 O O . TYR A 1 70 ? 9.669 -5.330 -28.598 1.00 95.12 70 TYR A O 1
ATOM 546 N N . GLU A 1 71 ? 8.543 -7.282 -28.680 1.00 97.31 71 GLU A N 1
ATOM 547 C CA . GLU A 1 71 ? 8.637 -7.669 -27.281 1.00 97.31 71 GLU A CA 1
ATOM 548 C C . GLU A 1 71 ? 9.887 -8.512 -27.071 1.00 97.31 71 GLU A C 1
ATOM 550 O O . GLU A 1 71 ? 10.065 -9.548 -27.701 1.00 97.31 71 GLU A O 1
ATOM 555 N N . TRP A 1 72 ? 10.788 -8.062 -26.208 1.00 97.31 72 TRP A N 1
ATOM 556 C CA . TRP A 1 72 ? 12.000 -8.785 -25.845 1.00 97.31 72 TRP A CA 1
ATOM 557 C C . TRP A 1 72 ? 11.807 -9.398 -24.463 1.00 97.31 72 TRP A C 1
ATOM 559 O O . TRP A 1 72 ? 11.748 -8.666 -23.473 1.00 97.31 72 TRP A O 1
ATOM 569 N N . HIS A 1 73 ? 11.723 -10.724 -24.390 1.00 96.62 73 HIS A N 1
ATOM 570 C CA . HIS A 1 73 ? 11.481 -11.465 -23.155 1.00 96.62 73 HIS A CA 1
ATOM 571 C C . HIS A 1 73 ? 12.791 -11.695 -22.399 1.00 96.62 73 HIS A C 1
ATOM 573 O O . HIS A 1 73 ? 13.728 -12.315 -22.909 1.00 96.62 73 HIS A O 1
ATOM 579 N N . LEU A 1 74 ? 12.846 -11.174 -21.177 1.00 96.75 74 LEU A N 1
ATOM 580 C CA . LEU A 1 74 ? 14.009 -11.151 -20.302 1.00 96.75 74 LEU A CA 1
ATOM 581 C C . LEU A 1 74 ? 13.775 -12.067 -19.099 1.00 96.75 74 LEU A C 1
ATOM 583 O O . LEU A 1 74 ? 12.743 -11.964 -18.433 1.00 96.75 74 LEU A O 1
ATOM 587 N N . ASP A 1 75 ? 14.764 -12.894 -18.784 1.00 93.00 75 ASP A N 1
ATOM 588 C CA . ASP A 1 75 ? 14.766 -13.784 -17.621 1.00 93.00 75 ASP A CA 1
ATOM 589 C C . ASP A 1 75 ? 16.114 -13.712 -16.874 1.00 93.00 75 ASP A C 1
ATOM 591 O O . ASP A 1 75 ? 17.014 -12.959 -17.258 1.00 93.00 75 ASP A O 1
ATOM 595 N N . ASN A 1 76 ? 16.260 -14.473 -15.787 1.00 94.19 76 ASN A N 1
ATOM 596 C CA . ASN A 1 76 ? 17.522 -14.729 -15.092 1.00 94.19 76 ASN A CA 1
ATOM 597 C C . ASN A 1 76 ? 18.312 -13.448 -14.751 1.00 94.19 76 ASN A C 1
ATOM 599 O O . ASN A 1 76 ? 19.478 -13.263 -15.124 1.00 94.19 76 ASN A O 1
ATOM 603 N N . VAL A 1 77 ? 17.645 -12.529 -14.045 1.00 93.94 77 VAL A N 1
ATOM 604 C CA . VAL A 1 77 ? 18.224 -11.246 -13.632 1.00 93.94 77 VAL A CA 1
ATOM 605 C C . VAL A 1 77 ? 19.332 -11.469 -12.599 1.00 93.94 77 VAL A C 1
ATOM 607 O O . VAL A 1 77 ? 19.074 -11.798 -11.442 1.00 93.94 77 VAL A O 1
ATOM 610 N N . ARG A 1 78 ? 20.577 -11.212 -12.998 1.00 95.25 78 ARG A N 1
ATOM 611 C CA . ARG A 1 78 ? 21.780 -11.292 -12.162 1.00 95.25 78 ARG A CA 1
ATOM 612 C C . ARG A 1 78 ? 22.309 -9.899 -11.863 1.00 95.25 78 ARG A C 1
ATOM 614 O O . ARG A 1 78 ? 22.662 -9.134 -12.763 1.00 95.25 78 ARG A O 1
ATOM 621 N N . LYS A 1 79 ? 22.368 -9.544 -10.581 1.00 92.88 79 LYS A N 1
ATOM 622 C CA . LYS A 1 79 ? 22.777 -8.201 -10.152 1.00 92.88 79 LYS A CA 1
ATOM 623 C C . LYS A 1 79 ? 24.289 -8.046 -10.251 1.00 92.88 79 LYS A C 1
ATOM 625 O O . LYS A 1 79 ? 25.041 -8.924 -9.828 1.00 92.88 79 LYS A O 1
ATOM 630 N N . VAL A 1 80 ? 24.727 -6.896 -10.754 1.00 93.38 80 VAL A N 1
ATOM 631 C CA . VAL A 1 80 ? 26.146 -6.534 -10.789 1.00 93.38 80 VAL A CA 1
ATOM 632 C C . VAL A 1 80 ? 26.386 -5.315 -9.915 1.00 93.38 80 VAL A C 1
ATOM 634 O O . VAL A 1 80 ? 25.489 -4.498 -9.692 1.00 93.38 80 VAL A O 1
ATOM 637 N N . LYS A 1 81 ? 27.603 -5.179 -9.397 1.00 92.50 81 LYS A N 1
ATOM 638 C CA . LYS A 1 81 ? 28.027 -3.963 -8.714 1.00 92.50 81 LYS A CA 1
ATOM 639 C C . LYS A 1 81 ? 27.959 -2.818 -9.719 1.00 92.50 81 LYS A C 1
ATOM 641 O O . LYS A 1 81 ? 28.676 -2.835 -10.711 1.00 92.50 81 LYS A O 1
ATOM 646 N N . ALA A 1 82 ? 27.080 -1.847 -9.482 1.00 92.69 82 ALA A N 1
ATOM 647 C CA . ALA A 1 82 ? 26.814 -0.804 -10.464 1.00 92.69 82 ALA A CA 1
ATOM 648 C C . ALA A 1 82 ? 28.076 0.011 -10.788 1.00 92.69 82 ALA A C 1
ATOM 650 O O . ALA A 1 82 ? 28.778 0.464 -9.881 1.00 92.69 82 ALA A O 1
ATOM 651 N N . PHE A 1 83 ? 28.328 0.241 -12.078 1.00 94.31 83 PHE A N 1
ATOM 652 C CA . PHE A 1 83 ? 29.458 1.041 -12.554 1.00 94.31 83 PHE A CA 1
ATOM 653 C C . PHE A 1 83 ? 29.045 1.976 -13.701 1.00 94.31 83 PHE A C 1
ATOM 655 O O . PHE A 1 83 ? 28.137 1.636 -14.467 1.00 94.31 83 PHE A O 1
ATOM 662 N N . PRO A 1 84 ? 29.666 3.164 -13.834 1.00 94.94 84 PRO A N 1
ATOM 663 C CA . PRO A 1 84 ? 29.316 4.124 -14.879 1.00 94.94 84 PRO A CA 1
ATOM 664 C C . PRO A 1 84 ? 29.544 3.565 -16.286 1.00 94.94 84 PRO A C 1
ATOM 666 O O . PRO A 1 84 ? 30.615 3.043 -16.585 1.00 94.94 84 PRO A O 1
ATOM 669 N N . VAL A 1 85 ? 28.559 3.730 -17.173 1.00 93.00 85 VAL A N 1
ATOM 670 C CA . VAL A 1 85 ? 28.643 3.313 -18.581 1.00 93.00 85 VAL A CA 1
ATOM 671 C C . VAL A 1 85 ? 27.951 4.336 -19.475 1.00 93.00 85 VAL A C 1
ATOM 673 O O . VAL A 1 85 ? 26.816 4.751 -19.235 1.00 93.00 85 VAL A O 1
ATOM 676 N N . LYS A 1 86 ? 28.617 4.721 -20.567 1.00 89.44 86 LYS A N 1
ATOM 677 C CA . LYS A 1 86 ? 28.033 5.602 -21.583 1.00 89.44 86 LYS A CA 1
ATOM 678 C C . LYS A 1 86 ? 27.141 4.791 -22.528 1.00 89.44 86 LYS A C 1
ATOM 680 O O . LYS A 1 86 ? 27.631 4.163 -23.463 1.00 89.44 86 LYS A O 1
ATOM 685 N N . GLY A 1 87 ? 25.832 4.817 -22.277 1.00 83.94 87 GLY A N 1
ATOM 686 C CA . GLY A 1 87 ? 24.843 4.107 -23.092 1.00 83.94 87 GLY A CA 1
ATOM 687 C C . GLY A 1 87 ? 24.790 4.566 -24.557 1.00 83.94 87 GLY A C 1
ATOM 688 O O . GLY A 1 87 ? 25.108 5.716 -24.875 1.00 83.94 87 GLY A O 1
ATOM 689 N N . LYS A 1 88 ? 24.350 3.665 -25.445 1.00 84.81 88 LYS A N 1
ATOM 690 C CA . LYS A 1 88 ? 24.071 3.926 -26.869 1.00 84.81 88 LYS A CA 1
ATOM 691 C C . LYS A 1 88 ? 22.645 3.486 -27.232 1.00 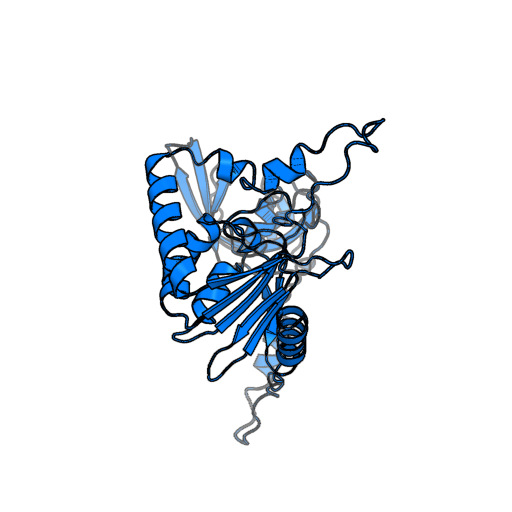84.81 88 LYS A C 1
ATOM 693 O O . LYS A 1 88 ? 22.026 2.729 -26.489 1.00 84.81 88 LYS A O 1
ATOM 698 N N . LEU A 1 89 ? 22.126 4.000 -28.353 1.00 74.88 89 LEU A N 1
ATOM 699 C CA . LEU A 1 89 ? 20.752 3.741 -28.817 1.00 74.88 89 LEU A CA 1
ATOM 700 C C . LEU A 1 89 ? 20.533 2.272 -29.233 1.00 74.88 89 LEU A C 1
ATOM 702 O O . LEU A 1 89 ? 19.468 1.713 -28.989 1.00 74.88 89 LEU A O 1
ATOM 706 N N . ASN A 1 90 ? 21.568 1.668 -29.821 1.00 89.06 90 ASN A N 1
ATOM 707 C CA . ASN A 1 90 ? 21.630 0.263 -30.226 1.00 89.06 90 ASN A CA 1
ATOM 708 C C . ASN A 1 90 ? 22.539 -0.520 -29.277 1.00 89.06 90 ASN A C 1
ATOM 710 O O . ASN A 1 90 ? 23.141 0.068 -28.373 1.00 89.06 90 ASN A O 1
ATOM 714 N N . PHE A 1 91 ? 22.685 -1.824 -29.518 1.00 93.94 91 PHE A N 1
ATOM 715 C CA . PHE A 1 91 ? 23.669 -2.623 -28.799 1.00 93.94 91 PHE A CA 1
ATOM 716 C C . PHE A 1 91 ? 25.064 -2.012 -28.850 1.00 93.94 91 PHE A C 1
ATOM 718 O O . PHE A 1 91 ? 25.493 -1.415 -29.842 1.00 93.94 91 PHE A O 1
ATOM 725 N N . PHE A 1 92 ? 25.777 -2.201 -27.754 1.00 95.12 92 PHE A N 1
ATOM 726 C CA . PHE A 1 92 ? 27.177 -1.857 -27.629 1.00 95.12 92 PHE A CA 1
ATOM 727 C C . PHE A 1 92 ? 27.871 -2.893 -26.757 1.00 95.12 92 PHE A C 1
ATOM 729 O O . PHE A 1 92 ? 27.219 -3.631 -26.027 1.00 95.12 92 PHE A O 1
ATOM 736 N N . GLU A 1 93 ? 29.192 -2.947 -26.846 1.00 95.75 93 GLU A N 1
ATOM 737 C CA . GLU A 1 93 ? 29.990 -3.852 -26.029 1.00 95.75 93 GLU A CA 1
ATOM 738 C C . GLU A 1 93 ? 30.496 -3.134 -24.781 1.00 95.75 93 GLU A C 1
ATOM 740 O O . GLU A 1 93 ? 30.903 -1.968 -24.834 1.00 95.75 93 GLU A O 1
ATOM 745 N N . VAL A 1 94 ? 30.463 -3.855 -23.667 1.00 94.44 94 VAL A N 1
ATOM 746 C CA . VAL A 1 94 ? 31.099 -3.491 -22.401 1.00 94.44 94 VAL A CA 1
ATOM 747 C C . VAL A 1 94 ? 32.117 -4.572 -22.068 1.00 94.44 94 VAL A C 1
ATOM 749 O O . VAL A 1 94 ? 31.842 -5.749 -22.278 1.00 94.44 94 VAL A O 1
ATOM 752 N N . ASP A 1 95 ? 33.291 -4.171 -21.589 1.00 92.75 95 ASP A N 1
ATOM 753 C CA . ASP A 1 95 ? 34.347 -5.098 -21.181 1.00 92.75 95 ASP A CA 1
ATOM 754 C C . ASP A 1 95 ? 33.873 -5.972 -20.009 1.00 92.75 95 ASP A C 1
ATOM 756 O O . ASP A 1 95 ? 33.408 -5.453 -18.989 1.00 92.75 95 ASP A O 1
ATOM 760 N N . ASP A 1 96 ? 33.990 -7.290 -20.165 1.00 90.69 96 ASP A N 1
ATOM 761 C CA . ASP A 1 96 ? 33.564 -8.285 -19.178 1.00 90.69 96 ASP A CA 1
ATOM 762 C C . ASP A 1 96 ? 34.319 -8.116 -17.855 1.00 90.69 96 ASP A C 1
ATOM 764 O O . ASP A 1 96 ? 33.755 -8.364 -16.791 1.00 90.69 96 ASP A O 1
ATOM 768 N N . ALA A 1 97 ? 35.555 -7.603 -17.895 1.00 91.12 97 ALA A N 1
ATOM 769 C CA . ALA A 1 97 ? 36.362 -7.346 -16.704 1.00 91.12 97 ALA A CA 1
ATOM 770 C C . ALA A 1 97 ? 35.744 -6.299 -15.756 1.00 91.12 97 ALA A C 1
ATOM 772 O O . ALA A 1 97 ? 36.101 -6.256 -14.580 1.00 91.12 97 ALA A O 1
ATOM 773 N N . LEU A 1 98 ? 34.823 -5.460 -16.248 1.00 90.75 98 LEU A N 1
ATOM 774 C CA . LEU A 1 98 ? 34.108 -4.462 -15.443 1.00 90.75 98 LEU A CA 1
ATOM 775 C C . LEU A 1 98 ? 32.863 -5.039 -14.751 1.00 90.75 98 LEU A C 1
ATOM 777 O O . LEU A 1 98 ? 32.280 -4.395 -13.874 1.00 90.75 98 LEU A O 1
ATOM 781 N N . ILE A 1 99 ? 32.416 -6.227 -15.161 1.00 93.31 99 ILE A N 1
ATOM 782 C CA . ILE A 1 99 ? 31.142 -6.812 -14.751 1.00 93.31 99 ILE A CA 1
ATOM 783 C C . ILE A 1 99 ? 31.371 -7.702 -13.531 1.00 93.31 99 ILE A C 1
ATOM 785 O O . ILE A 1 99 ? 31.681 -8.884 -13.636 1.00 93.31 99 ILE A O 1
ATOM 789 N N . HIS A 1 100 ? 31.183 -7.126 -12.347 1.00 91.44 100 HIS A N 1
ATOM 790 C CA . HIS A 1 100 ? 31.298 -7.856 -11.087 1.00 91.44 100 HIS A CA 1
ATOM 791 C C . HIS A 1 100 ? 29.916 -8.250 -10.571 1.00 91.44 100 HIS A C 1
ATOM 793 O O . HIS A 1 100 ? 29.161 -7.395 -10.101 1.00 91.44 100 HIS A O 1
ATOM 799 N N . PHE A 1 101 ? 29.576 -9.535 -10.651 1.00 89.12 101 PHE A N 1
ATOM 800 C CA . PHE A 1 101 ? 28.339 -10.065 -10.082 1.00 89.12 101 PHE A CA 1
ATOM 801 C C . PHE A 1 101 ? 28.373 -9.999 -8.556 1.00 89.12 101 PHE A C 1
ATOM 803 O O . PHE A 1 101 ? 29.371 -10.342 -7.929 1.00 89.12 101 PHE A O 1
ATOM 810 N N . ILE A 1 102 ? 27.261 -9.583 -7.951 1.00 81.06 102 ILE A N 1
ATOM 811 C CA . ILE A 1 102 ? 27.140 -9.500 -6.486 1.00 81.06 102 ILE A CA 1
ATOM 812 C C . ILE A 1 102 ? 27.098 -10.912 -5.854 1.00 81.06 102 ILE A C 1
ATOM 814 O O . ILE A 1 102 ? 27.447 -11.084 -4.689 1.00 81.06 102 ILE A O 1
ATOM 818 N N . ASP A 1 103 ? 26.754 -11.940 -6.636 1.00 62.59 103 ASP A N 1
ATOM 819 C CA . ASP A 1 103 ? 26.560 -13.314 -6.154 1.00 62.59 103 ASP A CA 1
ATOM 820 C C . ASP A 1 103 ? 27.835 -14.189 -6.148 1.00 62.59 103 ASP A C 1
ATOM 822 O O . ASP A 1 103 ? 27.819 -15.288 -5.587 1.00 62.59 103 ASP A O 1
ATOM 826 N N . GLU A 1 104 ? 28.964 -13.745 -6.718 1.00 51.50 104 GLU A N 1
ATOM 827 C CA . GLU A 1 104 ? 30.196 -14.563 -6.736 1.00 51.50 104 GLU A CA 1
ATOM 828 C C . GLU A 1 104 ? 30.900 -14.666 -5.374 1.00 51.50 104 GLU A C 1
ATOM 830 O O . GLU A 1 104 ? 31.571 -15.667 -5.108 1.00 51.50 104 GLU A O 1
ATOM 835 N N . GLU A 1 105 ? 30.664 -13.725 -4.455 1.00 47.84 105 GLU A N 1
ATOM 836 C CA . GLU A 1 105 ? 31.086 -13.878 -3.054 1.00 47.84 105 GLU A CA 1
ATOM 837 C C . GLU A 1 105 ? 30.292 -14.982 -2.326 1.00 47.84 105 GLU A C 1
ATOM 839 O O . GLU A 1 105 ? 30.808 -15.607 -1.400 1.00 47.84 105 GLU A O 1
ATOM 844 N N . HIS A 1 106 ? 29.073 -15.301 -2.779 1.00 44.25 106 HIS A N 1
ATOM 845 C CA . HIS A 1 106 ? 28.233 -16.341 -2.175 1.00 44.25 106 HIS A CA 1
ATOM 846 C C . HIS A 1 106 ? 28.475 -17.741 -2.766 1.00 44.25 106 HIS A C 1
ATOM 848 O O . HIS A 1 106 ? 28.364 -18.729 -2.038 1.00 44.25 106 HIS A O 1
ATOM 854 N N . ARG A 1 107 ? 28.850 -17.855 -4.052 1.00 40.72 107 ARG A N 1
ATOM 855 C CA . ARG A 1 107 ? 29.131 -19.159 -4.693 1.00 40.72 107 ARG A CA 1
ATOM 856 C C . ARG A 1 107 ? 30.487 -19.752 -4.307 1.00 40.72 107 ARG A C 1
ATOM 858 O O . ARG A 1 107 ? 30.549 -20.942 -4.008 1.00 40.72 107 ARG A O 1
ATOM 865 N N . ASN A 1 108 ? 31.552 -18.951 -4.222 1.00 42.41 108 ASN A N 1
ATOM 866 C CA . ASN A 1 108 ? 32.885 -19.463 -3.860 1.00 42.41 108 ASN A CA 1
ATOM 867 C C . ASN A 1 108 ? 32.993 -19.893 -2.382 1.00 42.41 108 ASN A C 1
ATOM 869 O O . ASN A 1 108 ? 33.830 -20.728 -2.038 1.00 42.41 108 ASN A O 1
ATOM 873 N N . ALA A 1 109 ? 32.101 -19.402 -1.514 1.00 45.16 109 ALA A N 1
ATOM 874 C CA . ALA A 1 109 ? 31.978 -19.850 -0.126 1.00 45.16 109 ALA A CA 1
ATOM 875 C C . ALA A 1 109 ? 31.272 -21.217 0.030 1.00 45.16 109 ALA A C 1
ATOM 877 O O . ALA A 1 109 ? 31.371 -21.841 1.090 1.00 45.16 109 ALA A O 1
ATOM 878 N N . GLN A 1 110 ? 30.564 -21.694 -1.003 1.00 42.12 110 GLN A N 1
ATOM 879 C CA . GLN A 1 110 ? 29.805 -22.951 -0.971 1.00 42.12 110 GLN A CA 1
ATOM 880 C C . GLN A 1 110 ? 30.597 -24.144 -1.527 1.00 42.12 110 GLN A C 1
ATOM 882 O O . GLN A 1 110 ? 30.473 -25.250 -1.003 1.00 42.12 110 GLN A O 1
ATOM 887 N N . THR A 1 111 ? 31.482 -23.946 -2.508 1.00 34.72 111 THR A N 1
ATOM 888 C CA . THR A 1 111 ? 32.283 -25.036 -3.100 1.00 34.72 111 THR A CA 1
ATOM 889 C C . THR A 1 111 ? 33.343 -25.590 -2.137 1.00 34.72 111 THR A C 1
ATOM 891 O O . THR A 1 111 ? 33.597 -26.792 -2.134 1.00 34.72 111 THR A O 1
ATOM 894 N N . ALA A 1 112 ? 33.901 -24.757 -1.249 1.00 38.94 112 ALA A N 1
ATOM 895 C CA . ALA A 1 112 ? 34.935 -25.160 -0.286 1.00 38.94 112 ALA A CA 1
ATOM 896 C C . ALA A 1 112 ? 34.414 -25.941 0.945 1.00 38.94 112 ALA A C 1
ATOM 898 O O . ALA A 1 112 ? 35.214 -26.470 1.711 1.00 38.94 112 ALA A O 1
ATOM 899 N N . LYS A 1 113 ? 33.091 -26.040 1.152 1.00 40.66 113 LYS A N 1
ATOM 900 C CA . LYS A 1 113 ? 32.480 -26.694 2.332 1.00 40.66 113 LYS A CA 1
ATOM 901 C C . LYS A 1 113 ? 32.012 -28.141 2.105 1.00 40.66 113 LYS A C 1
ATOM 903 O O . LYS A 1 113 ? 31.441 -28.736 3.010 1.00 40.66 113 LYS A O 1
ATOM 908 N N . SER A 1 114 ? 32.251 -28.724 0.929 1.00 34.81 114 SER A N 1
ATOM 909 C CA . SER A 1 114 ? 31.685 -30.030 0.532 1.00 34.81 114 SER A CA 1
ATOM 910 C C . SER A 1 114 ? 32.595 -31.254 0.756 1.00 34.81 114 SER A C 1
ATOM 912 O O . SER A 1 114 ? 32.235 -32.360 0.363 1.00 34.81 114 SER A O 1
ATOM 914 N N . GLN A 1 115 ? 33.738 -31.107 1.436 1.00 41.66 115 GLN A N 1
ATOM 915 C CA . GLN A 1 115 ? 34.593 -32.235 1.841 1.00 41.66 115 GLN A CA 1
ATOM 916 C C . GLN A 1 115 ? 35.043 -32.120 3.303 1.00 41.66 115 GLN A C 1
ATOM 918 O O . GLN A 1 115 ? 36.217 -31.932 3.599 1.00 41.66 115 GLN A O 1
ATOM 923 N N . ALA A 1 116 ? 34.101 -32.245 4.234 1.00 35.62 116 ALA A N 1
ATOM 924 C CA . ALA A 1 116 ? 34.373 -32.787 5.562 1.00 35.62 116 ALA A CA 1
ATOM 925 C C . ALA A 1 116 ? 33.059 -33.317 6.138 1.00 35.62 116 ALA A C 1
ATOM 927 O O . ALA A 1 116 ? 32.093 -32.585 6.334 1.00 35.62 116 ALA A O 1
ATOM 928 N N . THR A 1 117 ? 33.039 -34.626 6.328 1.00 33.50 117 THR A N 1
ATOM 929 C CA . THR A 1 117 ? 31.962 -35.430 6.890 1.00 33.50 117 THR A CA 1
ATOM 930 C C . THR A 1 117 ? 31.569 -34.987 8.297 1.00 33.50 117 THR A C 1
ATOM 932 O O . THR A 1 117 ? 32.406 -34.924 9.193 1.00 33.50 117 THR A O 1
ATOM 935 N N . ASP A 1 118 ? 30.264 -34.782 8.455 1.00 43.88 118 ASP A N 1
ATOM 936 C CA . ASP A 1 118 ? 29.448 -35.382 9.512 1.00 43.88 118 ASP A CA 1
ATOM 937 C C . ASP A 1 118 ? 29.858 -35.085 10.962 1.00 43.88 118 ASP A C 1
ATOM 939 O O . ASP A 1 118 ? 30.159 -35.983 11.740 1.00 43.88 118 ASP A O 1
ATOM 943 N N . ILE A 1 119 ? 29.808 -33.804 11.339 1.00 36.53 119 ILE A N 1
ATOM 944 C CA . ILE A 1 119 ? 29.325 -33.398 12.665 1.00 36.53 119 ILE A CA 1
ATOM 945 C C . ILE A 1 119 ? 28.434 -32.169 12.471 1.00 36.53 119 ILE A C 1
ATOM 947 O O . ILE A 1 119 ? 28.863 -31.128 11.973 1.00 36.53 119 ILE A O 1
ATOM 951 N N . SER A 1 120 ? 27.177 -32.325 12.872 1.00 42.66 120 SER A N 1
ATOM 952 C CA . SER A 1 120 ? 26.152 -31.296 13.026 1.00 42.66 120 SER A CA 1
ATOM 953 C C . SER A 1 120 ? 26.708 -29.945 13.493 1.00 42.66 120 SER A C 1
ATOM 955 O O . SER A 1 120 ? 26.974 -29.751 14.677 1.00 42.66 120 SER A O 1
ATOM 957 N N . THR A 1 121 ? 26.812 -28.985 12.580 1.00 35.88 121 THR A N 1
ATOM 958 C CA . THR A 1 121 ? 26.717 -27.563 12.917 1.00 35.88 121 THR A CA 1
ATOM 959 C C . THR A 1 121 ? 25.919 -26.888 11.813 1.00 35.88 121 THR A C 1
ATOM 961 O O . THR A 1 121 ? 26.403 -26.664 10.704 1.00 35.88 121 THR A O 1
ATOM 964 N N . GLU A 1 122 ? 24.643 -26.638 12.106 1.00 34.03 122 GLU A N 1
ATOM 965 C CA . GLU A 1 122 ? 23.808 -25.730 11.327 1.00 34.03 122 GLU A CA 1
ATOM 966 C C . GLU A 1 122 ? 24.573 -24.411 11.087 1.00 34.03 122 GLU A C 1
ATOM 968 O O . GLU A 1 122 ? 25.353 -23.985 11.950 1.00 34.03 122 GLU A O 1
ATOM 973 N N . PRO A 1 123 ? 24.385 -23.736 9.933 1.00 32.00 123 PRO A N 1
ATOM 974 C CA . PRO A 1 123 ? 24.866 -22.363 9.778 1.00 32.00 123 PRO A CA 1
ATOM 975 C C . PRO A 1 123 ? 24.320 -21.524 10.941 1.00 32.00 123 PRO A C 1
ATOM 977 O O . PRO A 1 123 ? 23.257 -21.874 11.457 1.00 32.00 123 PRO A O 1
ATOM 980 N N . PRO A 1 124 ? 24.977 -20.427 11.368 1.00 32.91 124 PRO A N 1
ATOM 981 C CA . PRO A 1 124 ? 24.364 -19.549 12.344 1.00 32.91 124 PRO A CA 1
ATOM 982 C C . PRO A 1 124 ? 23.080 -19.018 11.712 1.00 32.91 124 PRO A C 1
ATOM 984 O O . PRO A 1 124 ? 23.084 -18.093 10.900 1.00 32.91 124 PRO A O 1
ATOM 987 N N . ILE A 1 125 ? 21.970 -19.650 12.081 1.00 32.25 125 ILE A N 1
ATOM 988 C CA . ILE A 1 125 ? 20.674 -19.028 12.153 1.00 32.25 125 ILE A CA 1
ATOM 989 C C . ILE A 1 125 ? 20.967 -17.838 13.049 1.00 32.25 125 ILE A C 1
ATOM 991 O O . ILE A 1 125 ? 21.126 -17.991 14.259 1.00 32.25 125 ILE A O 1
ATOM 995 N N . PHE A 1 126 ? 21.119 -16.648 12.463 1.00 34.28 126 PHE A N 1
ATOM 996 C CA . PHE A 1 126 ? 20.753 -15.471 13.225 1.00 34.28 126 PHE A CA 1
ATOM 997 C C . PHE A 1 126 ? 19.339 -15.793 13.681 1.00 34.28 126 PHE A C 1
ATOM 999 O O . PHE A 1 126 ? 18.484 -15.996 12.809 1.00 34.28 126 PHE A O 1
ATOM 1006 N N . PRO A 1 127 ? 19.080 -15.946 14.993 1.00 32.88 127 PRO A N 1
ATOM 1007 C CA . PRO A 1 127 ? 17.708 -16.028 15.436 1.00 32.88 127 PRO A CA 1
ATOM 1008 C C . PRO A 1 127 ? 17.030 -14.839 14.767 1.00 32.88 127 PRO A C 1
ATOM 1010 O O . PRO A 1 127 ? 17.555 -13.722 14.856 1.00 32.88 127 PRO A O 1
ATOM 1013 N N . GLN A 1 128 ? 15.929 -15.055 14.044 1.00 38.97 128 GLN A N 1
ATOM 1014 C CA . GLN A 1 128 ? 15.004 -13.952 13.855 1.00 38.97 128 GLN A CA 1
ATOM 1015 C C . GLN A 1 128 ? 14.676 -13.516 15.276 1.00 38.97 128 GLN A C 1
ATOM 1017 O O . GLN A 1 128 ? 13.930 -14.186 15.987 1.00 38.97 128 GLN A O 1
ATOM 1022 N N . MET A 1 129 ? 15.363 -12.476 15.744 1.00 37.06 129 MET A N 1
ATOM 1023 C CA . MET A 1 129 ? 15.073 -11.907 17.036 1.00 37.06 129 MET A CA 1
ATOM 1024 C C . MET A 1 129 ? 13.616 -11.460 16.939 1.00 37.06 129 MET A C 1
ATOM 1026 O O . MET A 1 129 ? 13.271 -10.760 15.978 1.00 37.06 129 MET A O 1
ATOM 1030 N N . PRO A 1 130 ? 12.746 -11.876 17.869 1.00 44.88 130 PRO A N 1
ATOM 1031 C CA . PRO A 1 130 ? 11.382 -11.379 17.916 1.00 44.88 130 PRO A CA 1
ATOM 1032 C C . PRO A 1 130 ? 11.415 -9.844 17.895 1.00 44.88 130 PRO A C 1
ATOM 1034 O O . PRO A 1 130 ? 11.988 -9.232 18.796 1.00 44.88 130 PRO A O 1
ATOM 1037 N N . GLY A 1 131 ? 10.873 -9.228 16.838 1.00 52.75 131 GLY A N 1
ATOM 1038 C CA . GLY A 1 131 ? 10.725 -7.772 16.756 1.00 52.75 131 GLY A CA 1
ATOM 1039 C C . GLY A 1 131 ? 11.447 -7.020 15.628 1.00 52.75 131 GLY A C 1
ATOM 1040 O O . GLY A 1 131 ? 11.339 -5.798 15.619 1.00 52.75 131 GLY A O 1
ATOM 1041 N N . MET A 1 132 ? 12.137 -7.649 14.661 1.00 65.38 132 MET A N 1
ATOM 1042 C CA . MET A 1 132 ? 12.716 -6.870 13.543 1.00 65.38 132 MET A CA 1
ATOM 1043 C C . MET A 1 132 ? 11.614 -6.218 12.670 1.00 65.38 132 MET A C 1
ATOM 1045 O O . MET A 1 132 ? 10.684 -6.916 12.253 1.00 65.38 132 MET A O 1
ATOM 1049 N N . PRO A 1 133 ? 11.702 -4.906 12.361 1.00 82.81 133 PRO A N 1
ATOM 1050 C CA . PRO A 1 133 ? 10.725 -4.223 11.514 1.00 82.81 133 PRO A CA 1
ATOM 1051 C C . PRO A 1 133 ? 10.693 -4.778 10.082 1.00 82.81 133 PRO A C 1
ATOM 1053 O O . PRO A 1 133 ? 11.733 -4.867 9.428 1.00 82.81 133 PRO A O 1
ATOM 1056 N N . LYS A 1 134 ? 9.501 -5.086 9.555 1.00 87.62 134 LYS A N 1
ATOM 1057 C CA . LYS A 1 134 ? 9.290 -5.364 8.122 1.00 87.62 134 LYS A CA 1
ATOM 1058 C C . LYS A 1 134 ? 8.994 -4.051 7.402 1.00 87.62 134 LYS A C 1
ATOM 1060 O O . LYS A 1 134 ? 8.029 -3.374 7.739 1.00 87.62 134 LYS A O 1
ATOM 1065 N N . THR A 1 135 ? 9.802 -3.688 6.410 1.00 90.00 135 THR A N 1
ATOM 1066 C CA . THR A 1 135 ? 9.563 -2.491 5.588 1.00 90.00 135 THR A CA 1
ATOM 1067 C C . THR A 1 135 ? 8.615 -2.817 4.437 1.00 90.00 135 THR A C 1
ATOM 1069 O O . THR A 1 135 ? 8.833 -3.775 3.701 1.00 90.00 135 THR A O 1
ATOM 1072 N N . ILE A 1 136 ? 7.586 -1.995 4.278 1.00 91.06 136 ILE A N 1
ATOM 1073 C CA . ILE A 1 136 ? 6.545 -2.060 3.254 1.00 91.06 136 ILE A CA 1
ATOM 1074 C C . ILE A 1 136 ? 6.671 -0.776 2.433 1.00 91.06 136 ILE A C 1
ATOM 1076 O O . ILE A 1 136 ? 6.616 0.314 2.992 1.00 91.06 136 ILE A O 1
ATOM 1080 N N . ASP A 1 137 ? 6.906 -0.878 1.127 1.00 86.06 137 ASP A N 1
ATOM 1081 C CA . ASP A 1 137 ? 7.218 0.274 0.266 1.00 86.06 137 ASP A CA 1
ATOM 1082 C C . ASP A 1 137 ? 6.019 0.777 -0.556 1.00 86.06 137 ASP A C 1
ATOM 1084 O O . ASP A 1 137 ? 6.155 1.762 -1.283 1.00 86.06 137 ASP A O 1
ATOM 1088 N N . ASN A 1 138 ? 4.871 0.094 -0.461 1.00 82.12 138 ASN A N 1
ATOM 1089 C CA . ASN A 1 138 ? 3.672 0.327 -1.269 1.00 82.12 138 ASN A CA 1
ATOM 1090 C C . ASN A 1 138 ? 3.945 0.311 -2.788 1.00 82.12 138 ASN A C 1
ATOM 1092 O O . ASN A 1 138 ? 3.231 0.936 -3.572 1.00 82.12 138 ASN A O 1
ATOM 1096 N N . VAL A 1 139 ? 4.979 -0.429 -3.210 1.00 79.31 139 VAL A N 1
ATOM 1097 C CA . VAL A 1 139 ? 5.339 -0.670 -4.616 1.00 79.31 139 VAL A CA 1
ATOM 1098 C C . VAL A 1 139 ? 5.483 -2.165 -4.882 1.00 79.31 139 VAL A C 1
ATOM 1100 O O . VAL A 1 139 ? 4.8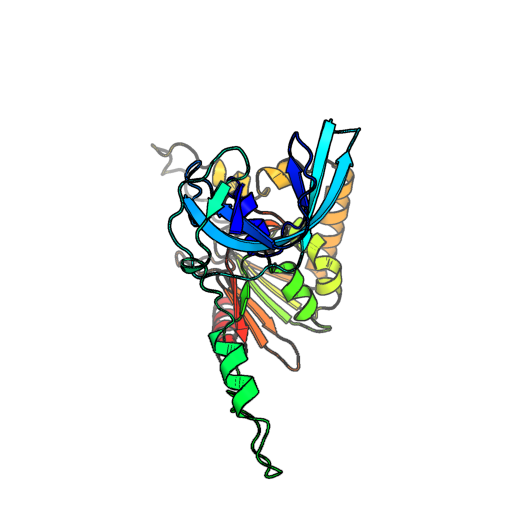28 -2.686 -5.780 1.00 79.31 139 VAL A O 1
ATOM 1103 N N . THR A 1 140 ? 6.345 -2.840 -4.124 1.00 80.31 140 THR A N 1
ATOM 1104 C CA . THR A 1 140 ? 6.585 -4.288 -4.205 1.00 80.31 140 THR A CA 1
ATOM 1105 C C . THR A 1 140 ? 5.786 -5.047 -3.157 1.00 80.31 140 THR A C 1
ATOM 1107 O O . THR A 1 140 ? 5.264 -6.117 -3.446 1.00 80.31 140 THR A O 1
ATOM 1110 N N . ILE A 1 141 ? 5.661 -4.469 -1.962 1.00 84.88 141 ILE A N 1
ATOM 1111 C CA . ILE A 1 141 ? 4.860 -4.997 -0.861 1.00 84.88 141 ILE A CA 1
ATOM 1112 C C . ILE A 1 141 ? 3.910 -3.880 -0.458 1.00 84.88 141 ILE A C 1
ATOM 1114 O O . ILE A 1 141 ? 4.359 -2.776 -0.134 1.00 84.88 141 ILE A O 1
ATOM 1118 N N . ARG A 1 142 ? 2.605 -4.147 -0.497 1.00 90.25 142 ARG A N 1
ATOM 1119 C CA . ARG A 1 142 ? 1.584 -3.174 -0.102 1.00 90.25 142 ARG A CA 1
ATOM 1120 C C . ARG A 1 142 ? 1.158 -3.413 1.331 1.00 90.25 142 ARG A C 1
ATOM 1122 O O . ARG A 1 142 ? 1.155 -4.544 1.815 1.00 90.25 142 ARG A O 1
ATOM 1129 N N . VAL A 1 143 ? 0.747 -2.338 1.995 1.00 94.31 143 VAL A N 1
ATOM 1130 C CA . VAL A 1 143 ? 0.147 -2.436 3.326 1.00 94.31 143 VAL A CA 1
ATOM 1131 C C . VAL A 1 143 ? -1.114 -3.301 3.270 1.00 94.31 143 VAL A C 1
ATOM 1133 O O . VAL A 1 143 ? -1.298 -4.128 4.153 1.00 94.31 143 VAL A O 1
ATOM 1136 N N . LYS A 1 144 ? -1.931 -3.185 2.213 1.00 94.94 144 LYS A N 1
ATOM 1137 C CA . LYS A 1 144 ? -3.102 -4.048 1.999 1.00 94.94 144 LYS A CA 1
ATOM 1138 C C . LYS A 1 144 ? -2.751 -5.536 2.092 1.00 94.94 144 LYS A C 1
ATOM 1140 O O . LYS A 1 144 ? -3.355 -6.237 2.895 1.00 94.94 144 LYS A O 1
ATOM 1145 N N . ASP A 1 145 ? -1.784 -5.991 1.300 1.00 92.75 145 ASP A N 1
ATOM 1146 C CA . ASP A 1 145 ? -1.444 -7.415 1.189 1.00 92.75 145 ASP A CA 1
ATOM 1147 C C . ASP A 1 145 ? -0.949 -7.961 2.541 1.00 92.75 145 ASP A C 1
ATOM 1149 O O . ASP A 1 145 ? -1.365 -9.024 2.992 1.00 92.75 145 ASP A O 1
ATOM 1153 N N . ASP A 1 146 ? -0.130 -7.181 3.254 1.00 94.00 146 ASP A N 1
ATOM 1154 C CA . ASP A 1 146 ? 0.353 -7.560 4.586 1.00 94.00 146 ASP A CA 1
ATOM 1155 C C . ASP A 1 146 ? -0.770 -7.575 5.646 1.00 94.00 146 ASP A C 1
ATOM 1157 O O . ASP A 1 146 ? -0.761 -8.391 6.570 1.00 94.00 146 ASP A O 1
ATOM 1161 N N . LEU A 1 147 ? -1.774 -6.703 5.516 1.00 95.75 147 LEU A N 1
ATOM 1162 C CA . LEU A 1 147 ? -2.952 -6.713 6.386 1.00 95.75 147 LEU A CA 1
ATOM 1163 C C . LEU A 1 147 ? -3.868 -7.906 6.125 1.00 95.75 147 LEU A C 1
ATOM 1165 O O . LEU A 1 147 ? -4.477 -8.405 7.066 1.00 95.75 147 LEU A O 1
ATOM 1169 N N . GLU A 1 148 ? -3.973 -8.378 4.884 1.00 93.12 148 GLU A N 1
ATOM 1170 C CA . GLU A 1 148 ? -4.733 -9.593 4.570 1.00 93.12 148 GLU A CA 1
ATOM 1171 C C . GLU A 1 148 ? -4.125 -10.841 5.230 1.00 93.12 148 GLU A C 1
ATOM 1173 O O . GLU A 1 148 ? -4.865 -11.750 5.604 1.00 93.12 148 GLU A O 1
ATOM 1178 N N . GLU A 1 149 ? -2.807 -10.863 5.446 1.00 91.31 149 GLU A N 1
ATOM 1179 C CA . GLU A 1 149 ? -2.119 -11.939 6.170 1.00 91.31 149 GLU A CA 1
ATOM 1180 C C . GLU A 1 149 ? -2.217 -11.798 7.698 1.00 91.31 149 GLU A C 1
ATOM 1182 O O . GLU A 1 149 ? -2.363 -12.789 8.415 1.00 91.31 149 GLU A O 1
ATOM 1187 N N . THR A 1 150 ? -2.112 -10.573 8.220 1.00 91.88 150 THR A N 1
ATOM 1188 C CA . THR A 1 150 ? -2.029 -10.323 9.672 1.00 91.88 150 THR A CA 1
ATOM 1189 C C . THR A 1 150 ? -3.386 -10.163 10.356 1.00 91.88 150 THR A C 1
ATOM 1191 O O . THR A 1 150 ? -3.514 -10.448 11.552 1.00 91.88 150 THR A O 1
ATOM 1194 N N . ILE A 1 151 ? -4.419 -9.712 9.638 1.00 94.00 151 ILE A N 1
ATOM 1195 C CA . ILE A 1 151 ? -5.781 -9.624 10.167 1.00 94.00 151 ILE A CA 1
ATOM 1196 C C . ILE A 1 151 ? -6.413 -11.012 10.103 1.00 94.00 151 ILE A C 1
ATOM 1198 O O . ILE A 1 151 ? -6.775 -11.520 9.045 1.00 94.00 151 ILE A O 1
ATOM 1202 N N . THR A 1 152 ? -6.608 -11.610 11.272 1.00 92.88 152 THR A N 1
ATOM 1203 C CA . THR A 1 152 ? -7.267 -12.902 11.432 1.00 92.88 152 THR A CA 1
ATOM 1204 C C . THR A 1 152 ? -8.656 -12.730 12.052 1.00 92.88 152 THR A C 1
ATOM 1206 O O . THR A 1 152 ? -9.109 -11.630 12.389 1.00 92.88 152 THR A O 1
ATOM 1209 N N . ARG A 1 153 ? -9.400 -13.835 12.178 1.00 92.31 153 ARG A N 1
ATOM 1210 C CA . ARG A 1 153 ? -10.704 -13.804 12.853 1.00 92.31 153 ARG A CA 1
ATOM 1211 C C . ARG A 1 153 ? -10.524 -13.360 14.301 1.00 92.31 153 ARG A C 1
ATOM 1213 O O . ARG A 1 153 ? -9.633 -13.851 14.986 1.00 92.31 153 ARG A O 1
ATOM 1220 N N . LYS A 1 154 ? -11.431 -12.506 14.773 1.00 94.06 154 LYS A N 1
ATOM 1221 C CA . LYS A 1 154 ? -11.408 -11.907 16.114 1.00 94.06 154 LYS A CA 1
ATOM 1222 C C . LYS A 1 154 ? -10.242 -10.946 16.371 1.00 94.06 154 LYS A C 1
ATOM 1224 O O . LYS A 1 154 ? -9.987 -10.589 17.521 1.00 94.06 154 LYS A O 1
ATOM 1229 N N . SER A 1 155 ? -9.553 -10.484 15.324 1.00 96.31 155 SER A N 1
ATOM 1230 C CA . SER A 1 155 ? -8.597 -9.385 15.462 1.00 96.31 155 SER A CA 1
ATOM 1231 C C . SER A 1 155 ? -9.268 -8.137 16.038 1.00 96.31 155 SER A C 1
ATOM 1233 O O . SER A 1 155 ? -10.443 -7.866 15.784 1.00 96.31 155 SER A O 1
ATOM 1235 N N . LYS A 1 156 ? -8.499 -7.347 16.784 1.00 98.12 156 LYS A N 1
ATOM 1236 C CA . LYS A 1 156 ? -8.869 -6.008 17.239 1.00 98.12 156 LYS A CA 1
ATOM 1237 C C . LYS A 1 156 ? -7.948 -4.996 16.581 1.00 98.12 156 LYS A C 1
ATOM 1239 O O . LYS A 1 156 ? -6.727 -5.105 16.691 1.00 98.12 156 LYS A O 1
ATOM 1244 N N . LEU A 1 157 ? -8.532 -4.021 15.897 1.00 98.06 157 LEU A N 1
ATOM 1245 C CA . LEU A 1 157 ? -7.792 -2.962 15.221 1.00 98.06 157 LEU A CA 1
ATOM 1246 C C . LEU A 1 157 ? -7.851 -1.677 16.042 1.00 98.06 157 LEU A C 1
ATOM 1248 O O . LEU A 1 157 ? -8.901 -1.327 16.593 1.00 98.06 157 LEU A O 1
ATOM 1252 N N . ARG A 1 158 ? -6.718 -0.977 16.113 1.00 97.94 158 ARG A N 1
ATOM 1253 C CA . ARG A 1 158 ? -6.565 0.329 16.767 1.00 97.94 158 ARG A CA 1
ATOM 1254 C C . ARG A 1 158 ? -5.868 1.276 15.808 1.00 97.94 158 ARG A C 1
ATOM 1256 O O . ARG A 1 158 ? -4.707 1.049 15.492 1.00 97.94 158 ARG A O 1
ATOM 1263 N N . ILE A 1 159 ? -6.561 2.287 15.306 1.00 97.00 159 ILE A N 1
ATOM 1264 C CA . ILE A 1 159 ? -6.043 3.149 14.240 1.00 97.00 159 ILE A CA 1
ATOM 1265 C C . ILE A 1 159 ? -6.085 4.597 14.701 1.00 97.00 159 ILE A C 1
ATOM 1267 O O . ILE A 1 159 ? -7.149 5.103 15.040 1.00 97.00 159 ILE A O 1
ATOM 1271 N N . ALA A 1 160 ? -4.940 5.269 14.690 1.00 94.50 160 ALA A N 1
ATOM 1272 C CA . ALA A 1 160 ? -4.849 6.716 14.800 1.00 94.50 160 ALA A CA 1
ATOM 1273 C C . ALA A 1 160 ? -4.439 7.255 13.428 1.00 94.50 160 ALA A C 1
ATOM 1275 O O . ALA A 1 160 ? -3.323 7.012 12.978 1.00 94.50 160 ALA A O 1
ATOM 1276 N N . ALA A 1 161 ? -5.344 7.946 12.739 1.00 90.00 161 ALA A N 1
ATOM 1277 C CA . ALA A 1 161 ? -5.082 8.497 11.412 1.00 90.00 161 ALA A CA 1
ATOM 1278 C C . ALA A 1 161 ? -5.908 9.767 11.166 1.00 90.00 161 ALA A C 1
ATOM 1280 O O . ALA A 1 161 ? -6.902 10.028 11.838 1.00 90.00 161 ALA A O 1
ATOM 1281 N N . ALA A 1 162 ? -5.500 10.575 10.191 1.00 82.94 162 ALA A N 1
ATOM 1282 C CA . ALA A 1 162 ? -6.176 11.824 9.858 1.00 82.94 162 ALA A CA 1
ATOM 1283 C C . ALA A 1 162 ? -7.479 11.602 9.074 1.00 82.94 162 ALA A C 1
ATOM 1285 O O . ALA A 1 162 ? -8.385 12.426 9.163 1.00 82.94 162 ALA A O 1
ATOM 1286 N N . CYS A 1 163 ? -7.574 10.505 8.315 1.00 81.62 163 CYS A N 1
ATOM 1287 C CA . CYS A 1 163 ? -8.693 10.229 7.415 1.00 81.62 163 CYS A CA 1
ATOM 1288 C C . CYS A 1 163 ? -9.086 8.744 7.426 1.00 81.62 163 CYS A C 1
ATOM 1290 O O . CYS A 1 163 ? -8.224 7.876 7.590 1.00 81.62 163 CYS A O 1
ATOM 1292 N N . PHE A 1 164 ? -10.380 8.479 7.222 1.00 86.56 164 PHE A N 1
ATOM 1293 C CA . PHE A 1 164 ? -10.965 7.156 7.010 1.00 86.56 164 PHE A CA 1
ATOM 1294 C C . PHE A 1 164 ? -11.766 7.163 5.701 1.00 86.56 164 PHE A C 1
ATOM 1296 O O . PHE A 1 164 ? -12.766 7.870 5.591 1.00 86.56 164 PHE A O 1
ATOM 1303 N N . SER A 1 165 ? -11.338 6.364 4.725 1.00 84.25 165 SER A N 1
ATOM 1304 C CA . SER A 1 165 ? -11.997 6.216 3.426 1.00 84.25 165 SER A CA 1
ATOM 1305 C C . SER A 1 165 ? -12.844 4.947 3.377 1.00 84.25 165 SER A C 1
ATOM 1307 O O . SER A 1 165 ? -12.378 3.848 3.685 1.00 84.25 165 SER A O 1
ATOM 1309 N N . ILE A 1 166 ? -14.086 5.078 2.904 1.00 81.56 166 ILE A N 1
ATOM 1310 C CA . ILE A 1 166 ? -14.970 3.929 2.655 1.00 81.56 166 ILE A CA 1
ATOM 1311 C C . ILE A 1 166 ? -14.434 3.007 1.549 1.00 81.56 166 ILE A C 1
ATOM 1313 O O . ILE A 1 166 ? -14.789 1.833 1.504 1.00 81.56 166 ILE A O 1
ATOM 1317 N N . TYR A 1 167 ? -13.563 3.511 0.671 1.00 82.62 167 TYR A N 1
ATOM 1318 C CA . TYR A 1 167 ? -12.934 2.708 -0.376 1.00 82.62 167 TYR A CA 1
ATOM 1319 C C . TYR A 1 167 ? -11.779 1.879 0.181 1.00 82.62 167 TYR A C 1
ATOM 1321 O O . TYR A 1 167 ? -11.637 0.716 -0.174 1.00 82.62 167 TYR A O 1
ATOM 1329 N N . ALA A 1 168 ? -11.017 2.429 1.132 1.00 86.94 168 ALA A N 1
ATOM 1330 C CA . ALA A 1 168 ? -10.045 1.646 1.895 1.00 86.94 168 ALA A CA 1
ATOM 1331 C C . ALA A 1 168 ? -10.725 0.525 2.697 1.00 86.94 168 ALA A C 1
ATOM 1333 O O . ALA A 1 168 ? -10.202 -0.584 2.786 1.00 86.94 168 ALA A O 1
ATOM 1334 N N . TYR A 1 169 ? -11.919 0.799 3.236 1.00 90.50 169 TYR A N 1
ATOM 1335 C CA . TYR A 1 169 ? -12.764 -0.238 3.825 1.00 90.50 169 TYR A CA 1
ATOM 1336 C C . TYR A 1 169 ? -13.151 -1.312 2.798 1.00 90.50 169 TYR A C 1
ATOM 1338 O O . TYR A 1 169 ? -12.994 -2.492 3.097 1.00 90.50 169 TYR A O 1
ATOM 1346 N N . GLU A 1 170 ? -13.618 -0.934 1.602 1.00 89.19 170 GLU A N 1
ATOM 1347 C CA . GLU A 1 170 ? -14.010 -1.904 0.567 1.00 89.19 170 GLU A CA 1
ATOM 1348 C C . GLU A 1 170 ? -12.830 -2.799 0.152 1.00 89.19 170 GLU A C 1
ATOM 1350 O O . GLU A 1 170 ? -12.994 -4.016 0.059 1.00 89.19 170 GLU A O 1
ATOM 1355 N N . GLU A 1 171 ? -11.628 -2.231 0.007 1.00 89.50 171 GLU A N 1
ATOM 1356 C CA . GLU A 1 171 ? -10.403 -2.981 -0.307 1.00 89.50 171 GLU A CA 1
ATOM 1357 C C . GLU A 1 171 ? -10.067 -4.052 0.741 1.00 89.50 171 GLU A C 1
ATOM 1359 O O . GLU A 1 171 ? -9.572 -5.121 0.386 1.00 89.50 171 GLU A O 1
ATOM 1364 N N . LEU A 1 172 ? -10.360 -3.797 2.022 1.00 94.38 172 LEU A N 1
ATOM 1365 C CA . LEU A 1 172 ? -10.090 -4.716 3.137 1.00 94.38 172 LEU A CA 1
ATOM 1366 C C . LEU A 1 172 ? -11.340 -5.421 3.674 1.00 94.38 172 LEU A C 1
ATOM 1368 O O . LEU A 1 172 ? -11.275 -6.111 4.691 1.00 94.38 172 LEU A O 1
ATOM 1372 N N . LYS A 1 173 ? -12.487 -5.290 3.009 1.00 93.00 173 LYS A N 1
ATOM 1373 C CA . LYS A 1 173 ? -13.796 -5.743 3.502 1.00 93.00 173 LYS A CA 1
ATOM 1374 C C . LYS A 1 173 ? -13.816 -7.198 3.944 1.00 93.00 173 LYS A C 1
ATOM 1376 O O . LYS A 1 173 ? -14.394 -7.523 4.980 1.00 93.00 173 LYS A O 1
ATOM 1381 N N . LYS A 1 174 ? -13.170 -8.082 3.177 1.00 93.62 174 LYS A N 1
ATOM 1382 C CA . LYS A 1 174 ? -13.074 -9.511 3.514 1.00 93.62 174 LYS A CA 1
ATOM 1383 C C . LYS A 1 174 ? -12.371 -9.702 4.858 1.00 93.62 174 LYS A C 1
ATOM 1385 O O . LYS A 1 174 ? -12.934 -10.351 5.739 1.00 93.62 174 LYS A O 1
ATOM 1390 N N . SER A 1 175 ? -11.216 -9.072 5.043 1.00 93.69 175 SER A N 1
ATOM 1391 C CA . SER A 1 175 ? -10.431 -9.122 6.281 1.00 93.69 175 SER A CA 1
ATOM 1392 C C . SER A 1 175 ? -11.162 -8.445 7.447 1.00 93.69 175 SER A C 1
ATOM 1394 O O . SER A 1 175 ? -11.257 -9.006 8.537 1.00 93.69 175 SER A O 1
ATOM 1396 N N . LEU A 1 176 ? -11.776 -7.282 7.205 1.00 95.12 176 LEU A N 1
ATOM 1397 C CA . LEU A 1 176 ? -12.507 -6.500 8.208 1.00 95.12 176 LEU A CA 1
ATOM 1398 C C . LEU A 1 176 ? -13.841 -7.128 8.634 1.00 95.12 176 LEU A C 1
ATOM 1400 O O . LEU A 1 176 ? -14.337 -6.827 9.717 1.00 95.12 176 LEU A O 1
ATOM 1404 N N . SER A 1 177 ? -14.430 -8.017 7.831 1.00 93.69 177 SER A N 1
ATOM 1405 C CA . SER A 1 177 ? -15.675 -8.705 8.198 1.00 93.69 177 SER A CA 1
ATOM 1406 C C . SER A 1 177 ? -15.510 -9.632 9.412 1.00 93.69 177 SER A C 1
ATOM 1408 O O . SER A 1 177 ? -16.450 -9.817 10.187 1.00 93.69 177 SER A O 1
ATOM 1410 N N . GLY A 1 178 ? -14.309 -10.194 9.596 1.00 92.38 178 GLY A N 1
ATOM 1411 C CA . GLY A 1 178 ? -14.008 -11.196 10.620 1.00 92.38 178 GLY A CA 1
ATOM 1412 C C . GLY A 1 178 ? -13.478 -10.642 11.942 1.00 92.38 178 GLY A C 1
ATOM 1413 O O . GLY A 1 178 ? -13.228 -11.433 12.852 1.00 92.38 178 GLY A O 1
ATOM 1414 N N . ILE A 1 179 ? -13.282 -9.327 12.055 1.00 97.25 179 ILE A N 1
ATOM 1415 C CA . ILE A 1 179 ? -12.699 -8.702 13.249 1.00 97.25 179 ILE A CA 1
ATOM 1416 C C . ILE A 1 179 ? -13.721 -8.630 14.389 1.00 97.25 179 ILE A C 1
ATOM 1418 O O . ILE A 1 179 ? -14.936 -8.606 14.160 1.00 97.25 179 ILE A O 1
ATOM 1422 N N . ASP A 1 180 ? -13.234 -8.548 15.623 1.00 96.88 180 ASP A N 1
ATOM 1423 C CA . ASP A 1 180 ? -14.094 -8.323 16.787 1.00 96.88 180 ASP A CA 1
ATOM 1424 C C . ASP A 1 180 ? -14.435 -6.841 16.939 1.00 96.88 180 ASP A C 1
ATOM 1426 O O . ASP A 1 180 ? -15.592 -6.502 17.179 1.00 96.88 180 ASP A O 1
ATOM 1430 N N . GLU A 1 181 ? -13.444 -5.963 16.768 1.00 97.19 181 GLU A N 1
ATOM 1431 C CA . GLU A 1 181 ? -13.585 -4.534 17.041 1.00 97.19 181 GLU A CA 1
ATOM 1432 C C . GLU A 1 181 ? -12.560 -3.704 16.256 1.00 97.19 181 GLU A C 1
ATOM 1434 O O . GLU A 1 181 ? -11.403 -4.102 16.099 1.00 97.19 181 GLU A O 1
ATOM 1439 N N . LEU A 1 182 ? -12.962 -2.503 15.849 1.00 98.06 182 LEU A N 1
ATOM 1440 C CA . LEU A 1 182 ? -12.095 -1.440 15.367 1.00 98.06 182 LEU A CA 1
ATOM 1441 C C . LEU A 1 182 ? -12.302 -0.180 16.216 1.00 98.06 182 LEU A C 1
ATOM 1443 O O . LEU A 1 182 ? -13.414 0.314 16.362 1.00 98.06 182 LEU A O 1
ATOM 1447 N N . LYS A 1 183 ? -11.220 0.373 16.759 1.00 98.19 183 LYS A N 1
ATOM 1448 C CA . LYS A 1 183 ? -11.227 1.697 17.390 1.00 98.19 183 LYS A CA 1
ATOM 1449 C C . LYS A 1 183 ? -10.427 2.651 16.522 1.00 98.19 183 LYS A C 1
ATOM 1451 O O . LYS A 1 183 ? -9.280 2.352 16.190 1.00 98.19 183 LYS A O 1
ATOM 145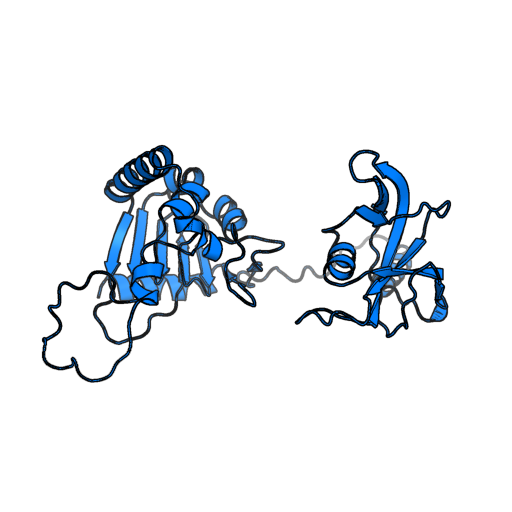6 N N . PHE A 1 184 ? -11.021 3.782 16.171 1.00 95.56 184 PHE A N 1
ATOM 1457 C CA . PHE A 1 184 ? -10.405 4.773 15.300 1.00 95.56 184 PHE A CA 1
ATOM 1458 C C . PHE A 1 184 ? -10.347 6.139 15.984 1.00 95.56 184 PHE A C 1
ATOM 1460 O O . PHE A 1 184 ? -11.372 6.643 16.439 1.00 95.56 184 PHE A O 1
ATOM 1467 N N . ILE A 1 185 ? -9.169 6.757 16.026 1.00 92.38 185 ILE A N 1
ATOM 1468 C CA . ILE A 1 185 ? -8.971 8.132 16.490 1.00 92.38 185 ILE A CA 1
ATOM 1469 C C . ILE A 1 185 ? -8.617 9.000 15.286 1.00 92.38 185 ILE A C 1
ATOM 1471 O O . ILE A 1 185 ? -7.582 8.798 14.649 1.00 92.38 185 ILE A O 1
ATOM 1475 N N . PHE A 1 186 ? -9.450 10.004 15.011 1.00 86.81 186 PHE A N 1
ATOM 1476 C CA . PHE A 1 186 ? -9.090 11.072 14.084 1.00 86.81 186 PHE A CA 1
ATOM 1477 C C . PHE A 1 186 ? -8.018 11.959 14.722 1.00 86.81 186 PHE A C 1
ATOM 1479 O O . PHE A 1 186 ? -8.283 12.644 15.712 1.00 86.81 186 PHE A O 1
ATOM 1486 N N . THR A 1 187 ? -6.807 11.951 14.159 1.00 84.06 187 THR A N 1
ATOM 1487 C CA . THR A 1 187 ? -5.657 12.723 14.676 1.00 84.06 187 THR A CA 1
ATOM 1488 C C . THR A 1 187 ? -5.729 14.212 14.344 1.00 84.06 187 THR A C 1
ATOM 1490 O O . THR A 1 187 ? -4.961 15.004 14.887 1.00 84.06 187 THR A O 1
ATOM 1493 N N . SER A 1 188 ? -6.666 14.607 13.479 1.00 68.00 188 SER A N 1
ATOM 1494 C CA . SER A 1 188 ? -6.988 16.002 13.194 1.00 68.00 188 SER A CA 1
ATOM 1495 C C . SER A 1 188 ? -8.452 16.297 13.548 1.00 68.00 188 SER A C 1
ATOM 1497 O O . SER A 1 188 ? -9.292 15.401 13.393 1.00 68.00 188 SER A O 1
ATOM 1499 N N . PRO A 1 189 ? -8.783 17.519 14.018 1.00 54.94 189 PRO A N 1
ATOM 1500 C CA . PRO A 1 189 ? -10.140 17.884 14.412 1.00 54.94 189 PRO A CA 1
ATOM 1501 C C . PRO A 1 189 ? -11.040 17.886 13.176 1.00 54.94 189 PRO A C 1
ATOM 1503 O O . PRO A 1 189 ? -11.094 18.848 12.412 1.00 54.94 189 PRO A O 1
ATOM 1506 N N . THR A 1 190 ? -11.696 16.751 12.960 1.00 46.94 190 THR A N 1
ATOM 1507 C CA . THR A 1 190 ? -12.515 16.484 11.773 1.00 46.94 190 THR A CA 1
ATOM 1508 C C . THR A 1 190 ? -14.009 16.565 12.113 1.00 46.94 190 THR A C 1
ATOM 1510 O O . THR A 1 190 ? -14.820 16.880 11.250 1.00 46.94 190 THR A O 1
ATOM 1513 N N . PHE A 1 191 ? -14.371 16.366 13.391 1.00 42.94 191 PHE A N 1
ATOM 1514 C CA . PHE A 1 191 ? -15.760 16.316 13.873 1.00 42.94 191 PHE A CA 1
ATOM 1515 C C . PHE A 1 191 ? -16.018 17.125 15.158 1.00 42.94 191 PHE A C 1
ATOM 1517 O O . PHE A 1 191 ? -16.970 16.840 15.884 1.00 42.94 191 PHE A O 1
ATOM 1524 N N . THR A 1 192 ? -15.195 18.128 15.484 1.00 39.72 192 THR A N 1
ATOM 1525 C CA . THR A 1 192 ? -15.465 18.969 16.660 1.00 39.72 192 THR A CA 1
ATOM 1526 C C . THR A 1 192 ? -16.646 19.904 16.385 1.00 39.72 192 THR A C 1
ATOM 1528 O O . THR A 1 192 ? -16.678 20.640 15.402 1.00 39.72 192 THR A O 1
ATOM 1531 N N . THR A 1 193 ? -17.648 19.880 17.266 1.00 39.03 193 THR A N 1
ATOM 1532 C CA . THR A 1 193 ? -18.847 20.737 17.215 1.00 39.03 193 THR A CA 1
ATOM 1533 C C . THR A 1 193 ? -18.575 22.194 17.606 1.00 39.03 193 THR A C 1
ATOM 1535 O O . THR A 1 193 ? -19.516 22.974 17.779 1.00 39.03 193 THR A O 1
ATOM 1538 N N . ASP A 1 194 ? -17.306 22.581 17.755 1.00 36.94 194 ASP A N 1
ATOM 1539 C CA . ASP A 1 194 ? -16.929 23.927 18.156 1.00 36.94 194 ASP A CA 1
ATOM 1540 C C . ASP A 1 194 ? -17.181 24.919 17.024 1.00 36.94 194 ASP A C 1
AT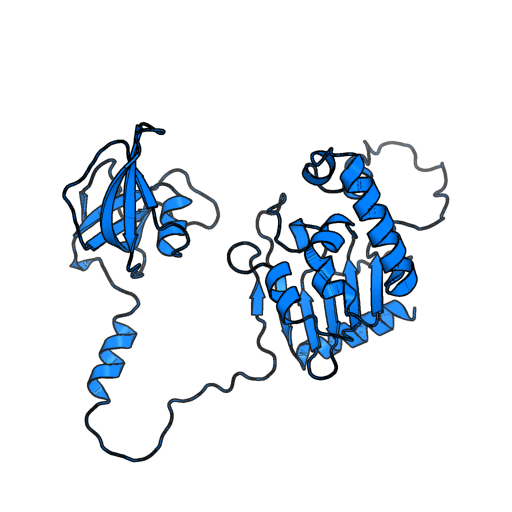OM 1542 O O . ASP A 1 194 ? -16.481 24.990 16.010 1.00 36.94 194 ASP A O 1
ATOM 1546 N N . LYS A 1 195 ? -18.221 25.727 17.236 1.00 38.66 195 LYS A N 1
ATOM 1547 C CA . LYS A 1 195 ? -18.487 26.968 16.517 1.00 38.66 195 LYS A CA 1
ATOM 1548 C C . LYS A 1 195 ? -17.298 27.913 16.713 1.00 38.66 195 LYS A C 1
ATOM 1550 O O . LYS A 1 195 ? -17.331 28.765 17.595 1.00 38.66 195 LYS A O 1
ATOM 1555 N N . ALA A 1 196 ? -16.262 27.787 15.889 1.00 35.69 196 ALA A N 1
ATOM 1556 C CA . ALA A 1 196 ? -15.154 28.733 15.897 1.00 35.69 196 ALA A CA 1
ATOM 1557 C C . ALA A 1 196 ? -15.685 30.164 15.673 1.00 35.69 196 ALA A C 1
ATOM 1559 O O . ALA A 1 196 ? -16.410 30.438 14.709 1.00 35.69 196 ALA A O 1
ATOM 1560 N N . GLU A 1 197 ? -15.352 31.062 16.603 1.00 34.53 197 GLU A N 1
ATOM 1561 C CA . GLU A 1 197 ? -15.832 32.441 16.657 1.00 34.53 197 GLU A CA 1
ATOM 1562 C C . GLU A 1 197 ? -15.540 33.212 15.360 1.00 34.53 197 GLU A C 1
ATOM 1564 O O . GLU A 1 197 ? -14.437 33.191 14.809 1.00 34.53 197 GLU A O 1
ATOM 1569 N N . LYS A 1 198 ? -16.554 33.943 14.883 1.00 36.47 198 LYS A N 1
ATOM 1570 C CA . LYS A 1 198 ? -16.580 34.698 13.615 1.00 36.47 198 LYS A CA 1
ATOM 1571 C C . LYS A 1 198 ? -15.568 35.862 13.519 1.00 36.47 198 LYS A C 1
ATOM 1573 O O . LYS A 1 198 ? -15.617 36.599 12.539 1.00 36.47 198 LYS A O 1
ATOM 1578 N N . SER A 1 199 ? -14.665 36.043 14.482 1.00 32.31 199 SER A N 1
ATOM 1579 C CA . SER A 1 199 ? -13.839 37.251 14.645 1.00 32.31 199 SER A CA 1
ATOM 1580 C C . SER A 1 199 ? -12.437 37.199 14.018 1.00 32.31 199 SER A C 1
ATOM 1582 O O . SER A 1 199 ? -11.770 38.225 13.979 1.00 32.31 199 SER A O 1
ATOM 1584 N N . LYS A 1 200 ? -11.977 36.066 13.466 1.00 35.34 200 LYS A N 1
ATOM 1585 C CA . LYS A 1 200 ? -10.666 35.972 12.774 1.00 35.34 200 LYS A CA 1
ATOM 1586 C C . LYS A 1 200 ? -10.789 35.765 11.260 1.00 35.34 200 LYS A C 1
ATOM 1588 O O . LYS A 1 200 ? -10.105 34.929 10.673 1.00 35.34 200 LYS A O 1
ATOM 1593 N N . ARG A 1 201 ? -11.693 36.514 10.622 1.00 41.94 201 ARG A N 1
ATOM 1594 C CA . ARG A 1 201 ? -11.853 36.578 9.158 1.00 41.94 201 ARG A CA 1
ATOM 1595 C C . ARG A 1 201 ? -11.183 37.820 8.576 1.00 41.94 201 ARG A C 1
ATOM 1597 O O . ARG A 1 201 ? -11.856 38.612 7.939 1.00 41.94 201 ARG A O 1
ATOM 1604 N N . GLU A 1 202 ? -9.876 37.970 8.734 1.00 31.94 202 GLU A N 1
ATOM 1605 C CA . GLU A 1 202 ? -9.121 38.918 7.910 1.00 31.94 202 GLU A CA 1
ATOM 1606 C C . GLU A 1 202 ? -7.783 38.264 7.517 1.00 31.94 202 GLU A C 1
ATOM 1608 O O . GLU A 1 202 ? -6.958 37.942 8.364 1.00 31.94 202 GLU A O 1
ATOM 1613 N N . PHE A 1 203 ? -7.618 38.016 6.211 1.00 28.17 203 PHE A N 1
ATOM 1614 C CA . PHE A 1 203 ? -6.366 37.641 5.527 1.00 28.17 203 PHE A CA 1
ATOM 1615 C C . PHE A 1 203 ? -5.810 36.205 5.650 1.00 28.17 203 PHE A C 1
ATOM 1617 O O . PHE A 1 203 ? -4.605 36.015 5.794 1.00 28.17 203 PHE A O 1
ATOM 1624 N N . TYR A 1 204 ? -6.637 35.172 5.436 1.00 32.06 204 TYR A N 1
ATOM 1625 C CA . TYR A 1 204 ? -6.124 33.853 5.015 1.00 32.06 204 TYR A CA 1
ATOM 1626 C C . TYR A 1 204 ? -6.907 33.298 3.814 1.00 32.06 204 TYR A C 1
ATOM 1628 O O . TYR A 1 204 ? -8.081 32.938 3.913 1.00 32.06 204 TYR A O 1
ATOM 1636 N N . ILE A 1 205 ? -6.232 33.283 2.665 1.00 32.88 205 ILE A N 1
ATOM 1637 C CA . ILE A 1 205 ? -6.677 32.782 1.354 1.00 32.88 205 ILE A CA 1
ATOM 1638 C C . ILE A 1 205 ? -6.668 31.228 1.387 1.00 32.88 205 ILE A C 1
ATOM 1640 O O . ILE A 1 205 ? -5.851 30.638 2.089 1.00 32.88 205 ILE A O 1
ATOM 1644 N N . PRO A 1 206 ? -7.618 30.545 0.720 1.00 34.50 206 PRO A N 1
ATOM 1645 C CA . PRO A 1 206 ? -8.624 29.697 1.372 1.00 34.50 206 PRO A CA 1
ATOM 1646 C C . PRO A 1 206 ? -8.268 28.215 1.586 1.00 34.50 206 PRO A C 1
ATOM 1648 O O . PRO A 1 206 ? -7.601 27.562 0.787 1.00 34.50 206 PRO A O 1
ATOM 1651 N N . ARG A 1 207 ? -8.864 27.665 2.655 1.00 41.03 207 ARG A N 1
ATOM 1652 C CA . ARG A 1 207 ? -8.927 26.248 3.056 1.00 41.03 207 ARG A CA 1
ATOM 1653 C C . ARG A 1 207 ? -9.762 25.384 2.088 1.00 41.03 207 ARG A C 1
ATOM 1655 O O . ARG A 1 207 ? -10.734 24.772 2.507 1.00 41.03 207 ARG A O 1
ATOM 1662 N N . LEU A 1 208 ? -9.394 25.312 0.810 1.00 36.44 208 LEU A N 1
ATOM 1663 C CA . LEU A 1 208 ? -10.054 24.419 -0.160 1.00 36.44 208 LEU A CA 1
ATOM 1664 C C . LEU A 1 208 ? -9.524 22.974 -0.102 1.00 36.44 208 LEU A C 1
ATOM 1666 O O . LEU A 1 208 ? -10.291 22.030 -0.262 1.00 36.44 208 LEU A O 1
ATOM 1670 N N . ASN A 1 209 ? -8.251 22.774 0.249 1.00 39.25 209 ASN A N 1
ATOM 1671 C CA . ASN A 1 209 ? -7.647 21.433 0.230 1.00 39.25 209 ASN A CA 1
ATOM 1672 C C . ASN 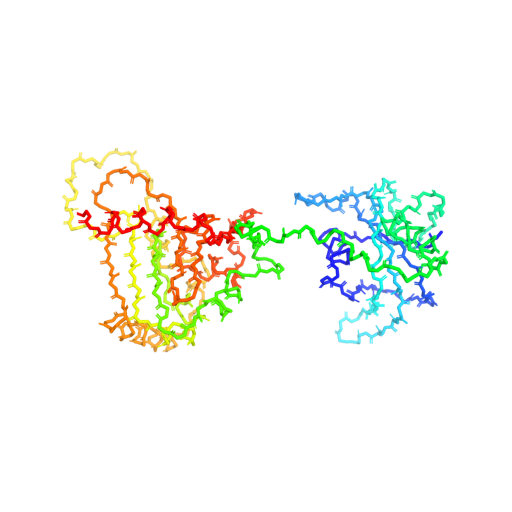A 1 209 ? -8.052 20.552 1.425 1.00 39.25 209 ASN A C 1
ATOM 1674 O O . ASN A 1 209 ? -8.005 19.329 1.334 1.00 39.25 209 ASN A O 1
ATOM 1678 N N . ARG A 1 210 ? -8.450 21.153 2.557 1.00 43.94 210 ARG A N 1
ATOM 1679 C CA . ARG A 1 210 ? -8.755 20.398 3.787 1.00 43.94 210 ARG A CA 1
ATOM 1680 C C . ARG A 1 210 ? -10.153 19.770 3.761 1.00 43.94 210 ARG A C 1
ATOM 1682 O O . ARG A 1 210 ? -10.317 18.674 4.275 1.00 43.94 210 ARG A O 1
ATOM 1689 N N . GLU A 1 211 ? -11.120 20.419 3.108 1.00 41.25 211 GLU A N 1
ATOM 1690 C CA . GLU A 1 211 ? -12.442 19.832 2.831 1.00 41.25 211 GLU A CA 1
ATOM 1691 C C . GLU A 1 211 ? -12.421 18.913 1.598 1.00 41.25 211 GLU A C 1
ATOM 1693 O O . GLU A 1 211 ? -13.150 17.927 1.571 1.00 41.25 211 GLU A O 1
ATOM 1698 N N . GLN A 1 212 ? -11.545 19.156 0.613 1.00 38.56 212 GLN A N 1
ATOM 1699 C CA . GLN A 1 212 ? -11.348 18.208 -0.493 1.00 38.56 212 GLN A CA 1
ATOM 1700 C C . GLN A 1 212 ? -10.723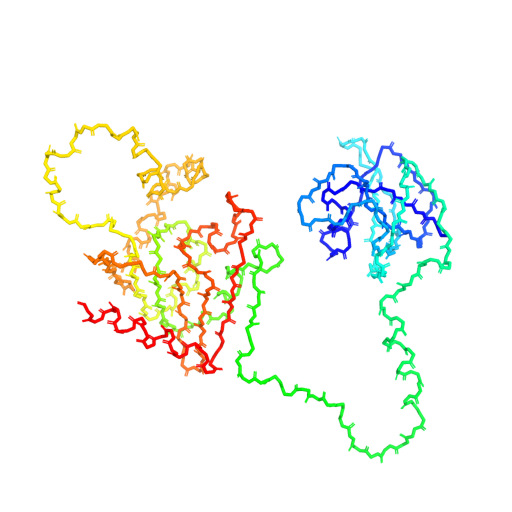 16.889 -0.026 1.00 38.56 212 GLN A C 1
ATOM 1702 O O . GLN A 1 212 ? -11.158 15.841 -0.476 1.00 38.56 212 GLN A O 1
ATOM 1707 N N . SER A 1 213 ? -9.795 16.911 0.937 1.00 41.47 213 SER A N 1
ATOM 1708 C CA . SER A 1 213 ? -9.214 15.679 1.495 1.00 41.47 213 SER A CA 1
ATOM 1709 C C . SER A 1 213 ? -10.205 14.832 2.310 1.00 41.47 213 SER A C 1
ATOM 1711 O O . SER A 1 213 ? -9.964 13.643 2.510 1.00 41.47 213 SER A O 1
ATOM 1713 N N . LEU A 1 214 ? -11.296 15.436 2.791 1.00 41.84 214 LEU A N 1
ATOM 1714 C CA . LEU A 1 214 ? -12.420 14.759 3.453 1.00 41.84 214 LEU A CA 1
ATOM 1715 C C . LEU A 1 214 ? -13.288 13.968 2.458 1.00 41.84 214 LEU A C 1
ATOM 1717 O O . LEU A 1 214 ? -13.928 12.993 2.841 1.00 41.84 214 LEU A O 1
ATOM 1721 N N . TYR A 1 215 ? -13.270 14.371 1.185 1.00 38.94 215 TYR A N 1
ATOM 1722 C CA . TYR A 1 215 ? -13.875 13.669 0.052 1.00 38.94 215 TYR A CA 1
ATOM 1723 C C . TYR A 1 215 ? -12.789 13.063 -0.840 1.00 38.94 215 TYR A C 1
ATOM 1725 O O . TYR A 1 215 ? -12.849 13.156 -2.064 1.00 38.94 215 TYR A O 1
ATOM 1733 N N . GLY A 1 216 ? -11.793 12.448 -0.205 1.00 49.47 216 GLY A N 1
ATOM 1734 C CA . GLY A 1 216 ? -10.838 11.608 -0.894 1.00 49.47 216 GLY A CA 1
ATOM 1735 C C . GLY A 1 216 ? -9.835 12.333 -1.776 1.00 49.47 216 GLY A C 1
ATOM 1736 O O . GLY A 1 216 ? -9.923 13.519 -2.083 1.00 49.47 216 GLY A O 1
ATOM 1737 N N . THR A 1 217 ? -8.814 11.595 -2.185 1.00 52.59 217 THR A N 1
ATOM 1738 C CA . THR A 1 217 ? -7.834 12.076 -3.159 1.00 52.59 217 THR A CA 1
ATOM 1739 C C . THR A 1 217 ? -8.542 12.426 -4.481 1.00 52.59 217 THR A C 1
ATOM 1741 O O . THR A 1 217 ? -9.655 11.966 -4.737 1.00 52.59 217 THR A O 1
ATOM 1744 N N . GLU A 1 218 ? -7.913 13.204 -5.376 1.00 45.09 218 GLU A N 1
ATOM 1745 C CA . GLU A 1 218 ? -8.472 13.545 -6.707 1.00 45.09 218 GLU A CA 1
ATOM 1746 C C . GLU A 1 218 ? -8.986 12.326 -7.510 1.00 45.09 218 GLU A C 1
ATOM 1748 O O . GLU A 1 218 ? -9.731 12.488 -8.477 1.00 45.09 218 GLU A O 1
ATOM 1753 N N . PHE A 1 219 ? -8.598 11.108 -7.123 1.00 40.94 219 PHE A N 1
ATOM 1754 C CA . PHE A 1 219 ? -9.057 9.851 -7.695 1.00 40.94 219 PHE A CA 1
ATOM 1755 C C . PHE A 1 219 ? -10.366 9.313 -7.081 1.00 40.94 219 PHE A C 1
ATOM 1757 O O . PHE A 1 219 ? -11.223 8.851 -7.834 1.00 40.94 219 PHE A O 1
ATOM 1764 N N . GLU A 1 220 ? -10.604 9.458 -5.771 1.00 48.31 220 GLU A N 1
ATOM 1765 C CA . GLU A 1 220 ? -11.907 9.132 -5.154 1.00 48.31 220 GLU A CA 1
ATOM 1766 C C . GLU A 1 220 ? -13.031 9.997 -5.750 1.00 48.31 220 GLU A C 1
ATOM 1768 O O . GLU A 1 220 ? -14.151 9.531 -5.956 1.00 48.31 220 GLU A O 1
ATOM 1773 N N . VAL A 1 221 ? -12.700 11.237 -6.128 1.00 47.50 221 VAL A N 1
ATOM 1774 C CA . VAL A 1 221 ? -13.589 12.149 -6.865 1.00 47.50 221 VAL A CA 1
ATOM 1775 C C . VAL A 1 221 ? -13.831 11.684 -8.315 1.00 47.50 221 VAL A C 1
ATOM 1777 O O . VAL A 1 221 ? -14.880 11.981 -8.893 1.00 47.50 221 VAL A O 1
ATOM 1780 N N . ARG A 1 222 ? -12.888 10.944 -8.922 1.00 45.38 222 ARG A N 1
ATOM 1781 C CA . ARG A 1 222 ? -12.989 10.413 -10.297 1.00 45.38 222 ARG A CA 1
ATOM 1782 C C . ARG A 1 222 ? -13.767 9.100 -10.398 1.00 45.38 222 ARG A C 1
ATOM 1784 O O . ARG A 1 222 ? -14.304 8.842 -11.476 1.00 45.38 222 ARG A O 1
ATOM 1791 N N . LEU A 1 223 ? -13.894 8.302 -9.331 1.00 49.06 223 LEU A N 1
ATOM 1792 C CA . LEU A 1 223 ? -14.719 7.080 -9.316 1.00 49.06 223 LEU A CA 1
ATOM 1793 C C . LEU A 1 223 ? -16.226 7.403 -9.226 1.00 49.06 223 LEU A C 1
ATOM 1795 O O . LEU A 1 223 ? -16.942 7.055 -8.291 1.00 49.06 223 LEU A O 1
ATOM 1799 N N . ARG A 1 224 ? -16.729 8.072 -10.266 1.00 41.66 224 ARG A N 1
ATOM 1800 C CA . ARG A 1 224 ? -18.143 8.382 -10.492 1.00 41.66 224 ARG A CA 1
ATOM 1801 C C . ARG A 1 224 ? -18.867 7.202 -11.133 1.00 41.66 224 ARG A C 1
ATOM 1803 O O . ARG A 1 224 ? -19.223 7.237 -12.304 1.00 41.66 224 ARG A O 1
ATOM 1810 N N . ASN A 1 225 ? -19.139 6.178 -10.336 1.00 52.62 225 ASN A N 1
ATOM 1811 C CA . ASN A 1 225 ? -20.345 5.377 -10.529 1.00 52.62 225 ASN A CA 1
ATOM 1812 C C . ASN A 1 225 ? -21.196 5.552 -9.266 1.00 52.62 225 ASN A C 1
ATOM 1814 O O . ASN A 1 225 ? -21.005 4.859 -8.269 1.00 52.62 225 ASN A O 1
ATOM 1818 N N . GLU A 1 226 ? -22.117 6.524 -9.294 1.00 53.12 226 GLU A N 1
ATOM 1819 C CA . GLU A 1 226 ? -22.934 6.963 -8.143 1.00 53.12 226 GLU A CA 1
ATOM 1820 C C . GLU A 1 226 ? -23.735 5.824 -7.478 1.00 53.12 226 GLU A C 1
ATOM 1822 O O . GLU A 1 226 ? -24.105 5.910 -6.304 1.00 53.12 226 GLU A O 1
ATOM 1827 N N . LEU A 1 227 ? -23.984 4.733 -8.208 1.00 55.25 227 LEU A N 1
ATOM 1828 C CA . LEU A 1 227 ? -24.650 3.537 -7.692 1.00 55.25 227 LEU A CA 1
ATOM 1829 C C . LEU A 1 227 ? -23.726 2.692 -6.800 1.00 55.25 227 LEU A C 1
ATOM 1831 O O . LEU A 1 227 ? -24.150 2.255 -5.729 1.00 55.25 227 LEU A O 1
ATOM 1835 N N . THR A 1 228 ? -22.461 2.514 -7.190 1.00 63.00 228 THR A N 1
ATOM 1836 C CA . THR A 1 228 ? -21.482 1.709 -6.445 1.00 63.00 228 THR A CA 1
ATOM 1837 C C . THR A 1 228 ? -21.071 2.403 -5.148 1.00 63.00 228 THR A C 1
ATOM 1839 O O . THR A 1 228 ? -21.033 1.766 -4.099 1.00 63.00 228 THR A O 1
ATOM 1842 N N . GLN A 1 229 ? -20.870 3.726 -5.176 1.00 65.88 229 GLN A N 1
ATOM 1843 C CA . GLN A 1 229 ? -20.527 4.493 -3.973 1.00 65.88 229 GLN A CA 1
ATOM 1844 C C . GLN A 1 229 ? -21.625 4.406 -2.905 1.00 65.88 229 GLN A C 1
ATOM 1846 O O . GLN A 1 229 ? -21.330 4.225 -1.726 1.00 65.88 229 GLN A O 1
ATOM 1851 N N . ARG A 1 230 ? -22.904 4.495 -3.299 1.00 73.75 230 ARG A N 1
ATOM 1852 C CA . ARG A 1 230 ? -24.032 4.370 -2.360 1.00 73.75 230 ARG A CA 1
ATOM 1853 C C . ARG A 1 230 ? -24.114 2.982 -1.730 1.00 73.75 230 ARG A C 1
ATOM 1855 O O . ARG A 1 230 ? -24.448 2.891 -0.551 1.00 73.75 230 ARG A O 1
ATOM 1862 N N . ALA A 1 231 ? -23.837 1.927 -2.496 1.00 80.00 231 ALA A N 1
ATOM 1863 C CA . ALA A 1 231 ? -23.807 0.563 -1.976 1.00 80.00 231 ALA A CA 1
ATOM 1864 C C . ALA A 1 231 ? -22.665 0.387 -0.961 1.00 80.00 231 ALA A C 1
ATOM 1866 O O . ALA A 1 231 ? -22.931 0.035 0.187 1.00 80.00 231 ALA A O 1
ATOM 1867 N N . ILE A 1 232 ? -21.435 0.762 -1.337 1.00 78.81 232 ILE A N 1
ATOM 1868 C CA . ILE A 1 232 ? -20.254 0.695 -0.459 1.00 78.81 232 ILE A CA 1
ATOM 1869 C C . ILE A 1 232 ? -20.474 1.517 0.814 1.00 78.81 232 ILE A C 1
ATOM 1871 O O . ILE A 1 232 ? -20.240 1.031 1.916 1.00 78.81 232 ILE A O 1
ATOM 1875 N N . ALA A 1 233 ? -20.983 2.746 0.695 1.00 78.44 233 ALA A N 1
ATOM 1876 C CA . ALA A 1 233 ? -21.233 3.607 1.846 1.00 78.44 233 ALA A CA 1
ATOM 1877 C C . ALA A 1 233 ? -22.269 3.010 2.810 1.00 78.44 233 ALA A C 1
ATOM 1879 O O . ALA A 1 233 ? -22.093 3.096 4.024 1.00 78.44 233 ALA A O 1
ATOM 1880 N N . ARG A 1 234 ? -23.340 2.391 2.292 1.00 84.62 234 ARG A N 1
ATOM 1881 C CA . ARG A 1 234 ? -24.351 1.720 3.126 1.00 84.62 234 ARG A CA 1
ATOM 1882 C C . ARG A 1 234 ? -23.762 0.527 3.863 1.00 84.62 234 ARG A C 1
ATOM 1884 O O . ARG A 1 234 ? -23.962 0.413 5.067 1.00 84.62 234 ARG A O 1
ATOM 1891 N N . GLU A 1 235 ? -23.021 -0.323 3.164 1.00 90.25 235 GLU A N 1
ATOM 1892 C CA . GLU A 1 235 ? -22.394 -1.500 3.766 1.00 90.25 235 GLU A CA 1
ATOM 1893 C C . GLU A 1 235 ? -21.320 -1.118 4.785 1.00 90.25 235 GLU A C 1
ATOM 1895 O O . GLU A 1 235 ? -21.284 -1.677 5.879 1.00 90.25 235 GLU A O 1
ATOM 1900 N N . CYS A 1 236 ? -20.492 -0.120 4.472 1.00 87.69 236 CYS A N 1
ATOM 1901 C CA . CYS A 1 236 ? -19.512 0.427 5.401 1.00 87.69 236 CYS A CA 1
ATOM 1902 C C . CYS A 1 236 ? -20.194 1.025 6.636 1.00 87.69 236 CYS A C 1
ATOM 1904 O O . CYS A 1 236 ? -19.731 0.803 7.749 1.00 87.69 236 CYS A O 1
ATOM 1906 N N . ALA A 1 237 ? -21.298 1.759 6.470 1.00 88.62 237 ALA A N 1
ATOM 1907 C CA . ALA A 1 237 ? -22.038 2.327 7.593 1.00 88.62 237 ALA A CA 1
ATOM 1908 C C . ALA A 1 237 ? -22.631 1.238 8.498 1.00 88.62 237 ALA A C 1
ATOM 1910 O O . ALA A 1 237 ? -22.542 1.346 9.720 1.00 88.62 237 ALA A O 1
ATOM 1911 N N . GLU A 1 238 ? -23.201 0.179 7.916 1.00 94.50 238 GLU A N 1
ATOM 1912 C CA . GLU A 1 238 ? -23.670 -0.980 8.680 1.00 94.50 238 GLU A CA 1
ATOM 1913 C C . GLU A 1 238 ? -22.522 -1.673 9.412 1.00 94.50 238 GLU A C 1
ATOM 1915 O O . GLU A 1 238 ? -22.625 -1.930 10.609 1.00 94.50 238 GLU A O 1
ATOM 1920 N N . TRP A 1 239 ? -21.397 -1.919 8.742 1.00 95.50 239 TRP A N 1
ATOM 1921 C CA . TRP A 1 239 ? -20.228 -2.508 9.387 1.00 95.50 239 TRP A CA 1
ATOM 1922 C C . TRP A 1 239 ? -19.707 -1.632 10.534 1.00 95.50 239 TRP A C 1
ATOM 1924 O O . TRP A 1 239 ? -19.467 -2.145 11.628 1.00 95.50 239 TRP A O 1
ATOM 1934 N N . ILE A 1 240 ? -19.632 -0.311 10.337 1.00 92.62 240 ILE A N 1
ATOM 1935 C CA . ILE A 1 240 ? -19.224 0.644 11.373 1.00 92.62 240 ILE A CA 1
ATOM 1936 C C . ILE A 1 240 ? -20.121 0.517 12.605 1.00 92.62 240 ILE A C 1
ATOM 1938 O O . ILE A 1 240 ? -19.600 0.369 13.705 1.00 92.62 240 ILE A O 1
ATOM 1942 N N . ARG A 1 241 ? -21.451 0.494 12.436 1.00 92.75 241 ARG A N 1
ATOM 1943 C CA . ARG A 1 241 ? -22.402 0.383 13.559 1.00 92.75 241 ARG A CA 1
ATOM 1944 C C . ARG A 1 241 ? -22.168 -0.847 14.435 1.00 92.75 241 ARG A C 1
ATOM 1946 O O . ARG A 1 241 ? -22.452 -0.795 15.627 1.00 92.75 241 ARG A O 1
ATOM 1953 N N . HIS A 1 242 ? -21.679 -1.939 13.852 1.00 95.00 242 HIS A N 1
ATOM 1954 C CA . HIS A 1 242 ? -21.508 -3.211 14.552 1.00 95.00 242 HIS A CA 1
ATOM 1955 C C . HIS A 1 242 ? -20.083 -3.455 15.051 1.00 95.00 242 HIS A C 1
ATOM 1957 O O . HIS A 1 242 ? -19.900 -4.217 15.999 1.00 95.00 242 HIS A O 1
ATOM 1963 N N . LYS A 1 243 ? -19.073 -2.884 14.386 1.00 96.12 243 LYS A N 1
ATOM 1964 C CA . LYS A 1 243 ? -17.666 -3.258 14.585 1.00 96.12 243 LYS A CA 1
ATOM 1965 C C . LYS A 1 243 ? -16.762 -2.103 14.968 1.00 96.12 243 LYS A C 1
ATOM 1967 O O . LYS A 1 243 ? -15.704 -2.372 15.527 1.00 96.12 243 LYS A O 1
ATOM 1972 N N . ALA A 1 244 ? -17.128 -0.859 14.667 1.00 95.25 244 ALA A N 1
ATOM 1973 C CA . ALA A 1 244 ? -16.215 0.265 14.785 1.00 95.25 244 ALA A CA 1
ATOM 1974 C C . ALA A 1 244 ? -16.720 1.354 15.736 1.00 95.25 244 ALA A C 1
ATOM 1976 O O . ALA A 1 244 ? -17.884 1.747 15.710 1.00 95.25 244 ALA A O 1
ATOM 1977 N N . VAL A 1 245 ? -15.807 1.902 16.533 1.00 95.94 245 VAL A N 1
ATOM 1978 C CA . VAL A 1 245 ? -16.040 3.104 17.337 1.00 95.94 245 VAL A CA 1
ATOM 1979 C C . VAL A 1 245 ? -15.036 4.166 16.913 1.00 95.94 245 VAL A C 1
ATOM 1981 O O . VAL A 1 245 ? -13.847 3.884 16.757 1.00 95.94 245 VAL A O 1
ATOM 1984 N N . PHE A 1 246 ? -15.516 5.396 16.747 1.00 91.94 246 PHE A N 1
ATOM 1985 C CA . PHE A 1 246 ? -14.709 6.534 16.324 1.00 91.94 246 PHE A CA 1
ATOM 1986 C C . PHE A 1 246 ? -14.649 7.582 17.436 1.00 91.94 246 PHE A C 1
ATOM 1988 O O . PHE A 1 246 ? -15.675 7.955 18.003 1.00 91.94 246 PHE A O 1
ATOM 1995 N N . LYS A 1 247 ? -13.445 8.081 17.712 1.00 90.88 247 LYS A N 1
ATOM 1996 C CA . LYS A 1 247 ? -13.171 9.263 18.534 1.00 90.88 247 LYS A CA 1
ATOM 1997 C C . LYS A 1 247 ? -12.407 10.289 17.699 1.00 90.88 247 LYS A C 1
ATOM 1999 O O . LYS A 1 247 ? -11.811 9.962 16.676 1.00 90.88 247 LYS A O 1
ATOM 2004 N N . SER A 1 248 ? -12.428 11.546 18.119 1.00 85.12 248 SER A N 1
ATOM 2005 C CA . SER A 1 248 ? -11.618 12.610 17.519 1.00 85.12 248 SER A CA 1
ATOM 2006 C C . SER A 1 248 ? -10.740 13.235 18.587 1.00 85.12 248 SER A C 1
ATOM 2008 O O . SER A 1 248 ? -11.217 13.472 19.692 1.00 85.12 248 SER A O 1
ATOM 2010 N N . ASN A 1 249 ? -9.483 13.513 18.250 1.00 81.44 249 ASN A N 1
ATOM 2011 C CA . ASN A 1 249 ? -8.608 14.281 19.122 1.00 81.44 249 ASN A CA 1
ATOM 2012 C C . ASN A 1 249 ? -9.133 15.723 19.225 1.00 81.44 249 ASN A C 1
ATOM 2014 O O . ASN A 1 249 ? -9.246 16.420 18.215 1.00 81.44 249 ASN A O 1
ATOM 2018 N N . THR A 1 250 ? -9.469 16.151 20.440 1.00 79.62 250 THR A N 1
ATOM 2019 C CA . THR A 1 250 ? -9.936 17.512 20.748 1.00 79.62 250 THR A CA 1
ATOM 2020 C C . THR A 1 250 ? -8.818 18.416 21.259 1.00 79.62 250 THR A C 1
ATOM 2022 O O . THR A 1 250 ? -9.059 19.590 21.523 1.00 79.62 250 THR A O 1
ATOM 2025 N N . THR A 1 251 ? -7.606 17.883 21.425 1.00 79.06 251 THR A N 1
ATOM 2026 C CA . THR A 1 251 ? -6.439 18.650 21.867 1.00 79.06 251 THR A CA 1
ATOM 2027 C C . THR A 1 251 ? -5.725 19.303 20.683 1.00 79.06 251 THR A C 1
ATOM 2029 O O . THR A 1 251 ? -5.834 18.857 19.540 1.00 79.06 251 THR A O 1
ATOM 2032 N N . ASP A 1 252 ? -4.917 20.325 20.967 1.00 74.25 252 ASP A N 1
ATOM 2033 C CA . ASP A 1 252 ? -4.018 20.939 19.981 1.00 74.25 252 ASP A CA 1
ATOM 2034 C C . ASP A 1 252 ? -2.739 20.111 19.729 1.00 74.25 252 ASP A C 1
ATOM 2036 O O . ASP A 1 252 ? -1.861 20.523 18.967 1.00 74.25 252 ASP A O 1
ATOM 2040 N N . GLN A 1 253 ? -2.594 18.948 20.376 1.00 76.50 253 GLN A N 1
ATOM 2041 C CA . GLN A 1 253 ? -1.415 18.099 20.226 1.00 76.50 253 GLN A CA 1
ATOM 2042 C C . GLN A 1 253 ? -1.466 17.307 18.919 1.00 76.50 253 GLN A C 1
ATOM 2044 O O . GLN A 1 253 ? -2.493 16.748 18.533 1.00 76.50 253 GLN A O 1
ATOM 2049 N N . VAL A 1 254 ? -0.319 17.215 18.246 1.00 77.19 254 VAL A N 1
ATOM 2050 C CA . VAL A 1 254 ? -0.171 16.384 17.050 1.00 77.19 254 VAL A CA 1
ATOM 2051 C C . VAL A 1 254 ? -0.017 14.930 17.477 1.00 77.19 254 VAL A C 1
ATOM 2053 O O . VAL A 1 254 ? 0.972 14.575 18.114 1.00 77.19 254 VAL A O 1
ATOM 2056 N N . VAL A 1 255 ? -0.967 14.085 17.076 1.00 81.56 255 VAL A N 1
ATOM 2057 C CA . VAL A 1 255 ? -0.883 12.630 17.244 1.00 81.56 255 VAL A CA 1
ATOM 2058 C C . VAL A 1 255 ? -0.329 12.027 15.947 1.00 81.56 255 VAL A C 1
ATOM 2060 O O . VAL A 1 255 ? -1.006 12.104 14.915 1.00 81.56 255 VAL A O 1
ATOM 2063 N N . PRO A 1 256 ? 0.893 11.454 15.948 1.00 87.00 256 PRO A N 1
ATOM 2064 C CA . PRO A 1 256 ? 1.429 10.758 14.782 1.00 87.00 256 PRO A CA 1
ATOM 2065 C C . PRO A 1 256 ? 0.527 9.593 14.376 1.00 87.00 256 PRO A C 1
ATOM 2067 O O . PRO A 1 256 ? -0.051 8.930 15.235 1.00 87.00 256 PRO A O 1
ATOM 2070 N N . GLY A 1 257 ? 0.414 9.330 13.075 1.00 91.19 257 GLY A N 1
ATOM 2071 C CA . GLY A 1 257 ? -0.440 8.260 12.579 1.00 91.19 257 GLY A CA 1
ATOM 2072 C C . GLY A 1 257 ? 0.196 6.877 12.710 1.00 91.19 257 GLY A C 1
ATOM 2073 O O . GLY A 1 257 ? 1.347 6.671 12.306 1.00 91.19 257 GLY A O 1
ATOM 2074 N N . PHE A 1 258 ? -0.559 5.921 13.242 1.00 96.69 258 PHE A N 1
ATOM 2075 C CA . PHE A 1 258 ? -0.168 4.516 13.341 1.00 96.69 258 PHE A CA 1
ATOM 2076 C C . PHE A 1 258 ? -1.401 3.610 13.416 1.00 96.69 258 PHE A C 1
ATOM 2078 O O . PHE A 1 258 ? -2.506 4.037 13.759 1.00 96.69 258 PHE A O 1
ATOM 2085 N N . MET A 1 259 ? -1.205 2.329 13.121 1.00 97.88 259 MET A N 1
ATOM 2086 C CA . MET A 1 259 ? -2.243 1.309 13.230 1.00 97.88 259 MET A CA 1
ATOM 2087 C C . MET A 1 259 ? -1.708 0.082 13.952 1.00 97.88 259 MET A C 1
ATOM 2089 O O . MET A 1 259 ? -0.647 -0.419 13.602 1.00 97.88 259 MET A O 1
ATOM 2093 N N . ASN A 1 260 ? -2.471 -0.447 14.901 1.00 97.94 260 ASN A N 1
ATOM 2094 C CA . ASN A 1 260 ? -2.185 -1.715 15.554 1.00 97.94 260 ASN A CA 1
ATOM 2095 C C . ASN A 1 260 ? -3.180 -2.795 15.127 1.00 97.94 260 ASN A C 1
ATOM 2097 O O . ASN A 1 260 ? -4.389 -2.550 15.061 1.00 97.94 260 ASN A O 1
ATOM 2101 N N . VAL A 1 261 ? -2.661 -4.004 14.924 1.00 97.44 261 VAL A N 1
ATOM 2102 C CA . VAL A 1 261 ? -3.428 -5.236 14.732 1.00 97.44 261 VAL A CA 1
ATOM 2103 C C . VAL A 1 261 ? -3.127 -6.152 15.912 1.00 97.44 261 VAL A C 1
ATOM 2105 O O . VAL A 1 261 ? -1.989 -6.580 16.099 1.00 97.44 261 VAL A O 1
ATOM 2108 N N . VAL A 1 262 ? -4.145 -6.431 16.724 1.00 96.06 262 VAL A N 1
ATOM 2109 C CA . VAL A 1 262 ? -4.039 -7.283 17.912 1.00 96.06 262 VAL A CA 1
ATOM 2110 C C . VAL A 1 262 ? -4.835 -8.555 17.673 1.00 96.06 262 VAL A C 1
ATOM 2112 O O . VAL A 1 262 ? -6.052 -8.507 17.499 1.00 96.06 262 VAL A O 1
ATOM 2115 N N . THR A 1 263 ? -4.154 -9.693 17.674 1.00 91.94 263 THR A N 1
ATOM 2116 C CA . THR A 1 263 ? -4.763 -11.025 17.570 1.00 91.94 263 THR A CA 1
ATOM 2117 C C . THR A 1 263 ? -4.573 -11.784 18.887 1.00 91.94 263 THR A C 1
ATOM 2119 O O . THR A 1 263 ? -4.008 -11.248 19.843 1.00 91.94 263 THR A O 1
ATOM 2122 N N . ALA A 1 264 ? -5.061 -13.025 18.977 1.00 85.31 264 ALA A N 1
ATOM 2123 C CA . ALA A 1 264 ? -4.852 -13.840 20.175 1.00 85.31 264 ALA A CA 1
ATOM 2124 C C . ALA A 1 264 ? -3.394 -14.317 20.327 1.00 85.31 264 ALA A C 1
ATOM 2126 O O . ALA A 1 264 ? -2.958 -14.568 21.448 1.00 85.31 264 ALA A O 1
ATOM 2127 N N . GLN A 1 265 ? -2.657 -14.443 19.220 1.00 80.88 265 GLN A N 1
ATOM 2128 C CA . GLN A 1 265 ? -1.290 -14.968 19.180 1.00 80.88 265 GLN A CA 1
ATOM 2129 C C . GLN A 1 265 ? -0.254 -13.856 18.990 1.00 80.88 265 GLN A C 1
ATOM 2131 O O . GLN A 1 265 ? 0.763 -13.835 19.676 1.00 80.88 265 GLN A O 1
ATOM 2136 N N . ASP A 1 266 ? -0.551 -12.907 18.104 1.00 87.06 266 ASP A N 1
ATOM 2137 C CA . ASP A 1 266 ? 0.395 -11.914 17.606 1.00 87.06 266 ASP A CA 1
ATOM 2138 C C . ASP A 1 266 ? -0.121 -10.476 17.717 1.00 87.06 266 ASP A C 1
ATOM 2140 O O . ASP A 1 266 ? -1.329 -10.210 17.735 1.00 87.06 266 ASP A O 1
ATOM 2144 N N . GLN A 1 267 ? 0.825 -9.536 17.758 1.00 90.06 267 GLN A N 1
ATOM 2145 C CA . GLN A 1 267 ? 0.577 -8.098 17.829 1.00 90.06 267 GLN A CA 1
ATOM 2146 C C . GLN A 1 267 ? 1.498 -7.350 16.869 1.00 90.06 267 GLN A C 1
ATOM 2148 O O . GLN A 1 267 ? 2.726 -7.452 16.983 1.00 90.06 267 GLN A O 1
ATOM 2153 N N . TYR A 1 268 ? 0.911 -6.535 15.995 1.00 95.31 268 TYR A N 1
ATOM 2154 C CA . TYR A 1 268 ? 1.634 -5.763 14.989 1.00 95.31 268 TYR A CA 1
ATOM 2155 C C . TYR A 1 268 ? 1.301 -4.276 15.055 1.00 95.31 268 TYR A C 1
ATOM 2157 O O . TYR A 1 268 ? 0.161 -3.911 15.334 1.00 95.31 268 TYR A O 1
ATOM 2165 N N . THR A 1 269 ? 2.280 -3.429 14.733 1.00 97.06 269 THR A N 1
ATOM 2166 C CA . THR A 1 269 ? 2.103 -1.979 14.572 1.00 97.06 269 THR A CA 1
ATOM 2167 C C . THR A 1 269 ? 2.633 -1.533 13.219 1.00 97.06 269 THR A C 1
ATOM 2169 O O . THR A 1 269 ? 3.781 -1.811 12.893 1.00 97.06 269 THR A O 1
ATOM 2172 N N . TYR A 1 270 ? 1.827 -0.795 12.466 1.00 97.12 270 TYR A N 1
ATOM 2173 C CA . TYR A 1 270 ? 2.161 -0.186 11.185 1.00 97.12 270 TYR A CA 1
ATOM 2174 C C . TYR A 1 270 ? 2.408 1.307 11.380 1.00 97.12 270 TYR A C 1
ATOM 2176 O O . TYR A 1 270 ? 1.515 2.028 11.833 1.00 97.12 270 TYR A O 1
ATOM 2184 N N . MET A 1 271 ? 3.612 1.773 11.042 1.00 94.06 271 MET A N 1
ATOM 2185 C CA . MET A 1 271 ? 3.982 3.184 11.153 1.00 94.06 271 MET A CA 1
ATOM 2186 C C . MET A 1 271 ? 5.081 3.606 10.152 1.00 94.06 271 MET A C 1
ATOM 2188 O O . MET A 1 271 ? 5.992 2.826 9.887 1.00 94.06 271 MET A O 1
ATOM 2192 N N . PRO A 1 272 ? 5.050 4.837 9.615 1.00 92.25 272 PRO A N 1
ATOM 2193 C CA . PRO A 1 272 ? 3.946 5.786 9.732 1.00 92.25 272 PRO A CA 1
ATOM 2194 C C . PRO A 1 272 ? 2.693 5.262 9.011 1.00 92.25 272 PRO A C 1
ATOM 2196 O O . PRO A 1 272 ? 2.790 4.619 7.965 1.00 92.25 272 PRO A O 1
ATOM 2199 N N . PHE A 1 273 ? 1.521 5.526 9.590 1.00 91.81 273 PHE A N 1
ATOM 2200 C CA . PHE A 1 273 ? 0.222 5.208 8.995 1.00 91.81 273 PHE A CA 1
ATOM 2201 C C . PHE A 1 273 ? -0.733 6.384 9.217 1.00 91.81 273 PHE A C 1
ATOM 2203 O O . PHE A 1 273 ? -1.478 6.442 10.189 1.00 91.81 273 PHE A O 1
ATOM 2210 N N . ASN A 1 274 ? -0.636 7.384 8.342 1.00 86.75 274 ASN A N 1
ATOM 2211 C CA . ASN A 1 274 ? -1.278 8.684 8.555 1.00 86.75 274 ASN A CA 1
ATOM 2212 C C . ASN A 1 274 ? -2.717 8.751 8.042 1.00 86.75 274 ASN A C 1
ATOM 2214 O O . ASN A 1 274 ? -3.490 9.583 8.510 1.00 86.75 274 ASN A O 1
ATOM 2218 N N . GLU A 1 275 ? -3.081 7.904 7.083 1.00 85.56 275 GLU A N 1
ATOM 2219 C CA . GLU A 1 275 ? -4.365 7.958 6.392 1.00 85.56 275 GLU A CA 1
ATOM 2220 C C . GLU A 1 275 ? -4.861 6.539 6.119 1.00 85.56 275 GLU A C 1
ATOM 2222 O O . GLU A 1 275 ? -4.153 5.735 5.514 1.00 85.56 275 GLU A O 1
ATOM 2227 N N . PHE A 1 276 ? -6.091 6.230 6.531 1.00 89.00 276 PHE A N 1
ATOM 2228 C CA . PHE A 1 276 ? -6.758 4.989 6.153 1.00 89.00 276 PHE A CA 1
ATOM 2229 C C . PHE A 1 276 ? -7.478 5.201 4.814 1.00 89.00 276 PHE A C 1
ATOM 2231 O O . PHE A 1 276 ? -8.694 5.377 4.756 1.00 89.00 276 PHE A O 1
ATOM 2238 N N . THR A 1 277 ? -6.693 5.270 3.737 1.00 85.88 277 THR A N 1
ATOM 2239 C CA . THR A 1 277 ? -7.127 5.529 2.350 1.00 85.88 277 THR A CA 1
ATOM 2240 C C . THR A 1 277 ? -6.567 4.464 1.405 1.00 85.88 277 THR A C 1
ATOM 2242 O O . THR A 1 277 ? -5.657 3.723 1.775 1.00 85.88 277 THR A O 1
ATOM 2245 N N . THR A 1 278 ? -7.069 4.371 0.170 1.00 81.62 278 THR A N 1
ATOM 2246 C CA . THR A 1 278 ? -6.512 3.447 -0.843 1.00 81.62 278 THR A CA 1
ATOM 2247 C C . THR A 1 278 ? -5.026 3.717 -1.100 1.00 81.62 278 THR A C 1
ATOM 2249 O O . THR A 1 278 ? -4.252 2.785 -1.324 1.00 81.62 278 THR A O 1
ATOM 2252 N N . VAL A 1 279 ? -4.596 4.976 -0.976 1.00 81.50 279 VAL A N 1
ATOM 2253 C CA . VAL A 1 279 ? -3.182 5.370 -1.023 1.00 81.50 279 VAL A CA 1
ATOM 2254 C C . VAL A 1 279 ? -2.419 4.914 0.221 1.00 81.50 279 VAL A C 1
ATOM 2256 O O . VAL A 1 279 ? -1.342 4.336 0.092 1.00 81.50 279 VAL A O 1
ATOM 2259 N N . GLY A 1 280 ? -2.964 5.127 1.424 1.00 84.19 280 GLY A N 1
ATOM 2260 C CA . GLY A 1 280 ? -2.344 4.669 2.674 1.00 84.19 280 GLY A CA 1
ATOM 2261 C C . GLY A 1 280 ? -2.173 3.147 2.743 1.00 84.19 280 GLY A C 1
ATOM 2262 O O . GLY A 1 280 ? -1.190 2.654 3.291 1.00 84.19 280 GLY A O 1
ATOM 2263 N N . LEU A 1 281 ? -3.086 2.403 2.112 1.00 89.12 281 LEU A N 1
ATOM 2264 C CA . LEU A 1 281 ? -3.010 0.949 1.962 1.00 89.12 281 LEU A CA 1
ATOM 2265 C C . LEU A 1 281 ? -2.086 0.482 0.820 1.00 89.12 281 LEU A C 1
ATOM 2267 O O . LEU A 1 281 ? -1.865 -0.720 0.668 1.00 89.12 281 LEU A O 1
ATOM 2271 N N . GLY A 1 282 ? -1.569 1.399 -0.002 1.00 87.56 282 GLY A N 1
ATOM 2272 C CA . GLY A 1 282 ? -0.724 1.080 -1.156 1.00 87.56 282 GLY A CA 1
ATOM 2273 C C . GLY A 1 282 ? -1.462 0.511 -2.368 1.00 87.56 282 GLY A C 1
ATOM 2274 O O . GLY A 1 282 ? -0.825 -0.026 -3.272 1.00 87.56 282 GLY A O 1
ATOM 2275 N N . CYS A 1 283 ? -2.793 0.606 -2.408 1.00 78.69 283 CYS A N 1
ATOM 2276 C CA . CYS A 1 283 ? -3.596 0.234 -3.581 1.00 78.69 283 CYS A CA 1
ATOM 2277 C C . CYS A 1 283 ? -3.410 1.251 -4.711 1.00 78.69 283 CYS A C 1
ATOM 2279 O O . CYS A 1 283 ? -3.400 0.903 -5.891 1.00 78.69 283 CYS A O 1
ATOM 2281 N N . GLU A 1 284 ? -3.211 2.508 -4.325 1.00 73.38 284 GLU A N 1
ATOM 2282 C CA . GLU A 1 284 ? -2.927 3.621 -5.212 1.00 73.38 284 GLU A CA 1
ATOM 2283 C C . GLU A 1 284 ? -1.608 4.291 -4.835 1.00 73.38 284 GLU A C 1
ATOM 2285 O O . GLU A 1 284 ? -1.187 4.303 -3.680 1.00 73.38 284 GLU A O 1
ATOM 2290 N N . ARG A 1 285 ? -0.963 4.914 -5.823 1.00 62.81 285 ARG A N 1
ATOM 2291 C CA . ARG A 1 285 ? 0.299 5.628 -5.599 1.00 62.81 285 ARG A CA 1
ATOM 2292 C C . ARG A 1 285 ? 0.110 6.944 -4.833 1.00 62.81 285 ARG A C 1
ATOM 2294 O O . ARG A 1 285 ? 0.990 7.339 -4.072 1.00 62.81 285 ARG A O 1
ATOM 2301 N N . GLY A 1 286 ? -1.006 7.638 -5.067 1.00 65.06 286 GLY A N 1
ATOM 2302 C CA . GLY A 1 286 ? -1.236 8.999 -4.578 1.00 65.06 286 GLY A CA 1
ATOM 2303 C C . GLY A 1 286 ? -0.157 10.001 -5.010 1.00 65.06 286 GLY A C 1
ATOM 2304 O O . GLY A 1 286 ? 0.574 9.775 -5.977 1.00 65.06 286 GLY A O 1
ATOM 2305 N N . ASN A 1 287 ? -0.056 11.115 -4.279 1.00 61.50 287 ASN A N 1
ATOM 2306 C CA . ASN A 1 287 ? 0.927 12.180 -4.516 1.00 61.50 287 ASN A CA 1
ATOM 2307 C C . ASN A 1 287 ? 2.046 12.180 -3.458 1.00 61.50 287 ASN A C 1
ATOM 2309 O O . ASN A 1 287 ? 2.366 13.207 -2.862 1.00 61.50 287 ASN A O 1
ATOM 2313 N N . TYR A 1 288 ? 2.622 11.008 -3.196 1.00 62.41 288 TYR A N 1
ATOM 2314 C CA . TYR A 1 288 ? 3.763 10.869 -2.296 1.00 62.41 288 TYR A CA 1
ATOM 2315 C C . TYR A 1 288 ? 5.046 10.615 -3.090 1.00 62.41 288 TYR A C 1
ATOM 2317 O O . TYR A 1 288 ? 5.083 9.783 -3.999 1.00 62.41 288 TYR A O 1
ATOM 2325 N N . ALA A 1 289 ? 6.128 11.313 -2.727 1.00 52.78 289 ALA A N 1
ATOM 2326 C CA . ALA A 1 289 ? 7.460 11.033 -3.269 1.00 52.78 289 ALA A CA 1
ATOM 2327 C C . ALA A 1 289 ? 7.947 9.628 -2.861 1.00 52.78 289 ALA A C 1
ATOM 2329 O O . ALA A 1 289 ? 8.636 8.957 -3.628 1.00 52.78 289 ALA A O 1
ATOM 2330 N N . TYR A 1 290 ? 7.550 9.193 -1.664 1.00 63.12 290 TYR A N 1
ATOM 2331 C CA . TYR A 1 290 ? 7.718 7.858 -1.104 1.00 63.12 290 TYR A CA 1
ATOM 2332 C C . TYR A 1 290 ? 6.588 7.609 -0.097 1.00 63.12 290 TYR A C 1
ATOM 2334 O O . TYR A 1 290 ? 6.174 8.534 0.600 1.00 63.12 290 TYR A O 1
ATOM 2342 N N . ASN A 1 291 ? 6.104 6.373 -0.006 1.00 72.88 291 ASN A N 1
ATOM 2343 C CA . ASN A 1 291 ? 5.076 5.982 0.958 1.00 72.88 291 ASN A CA 1
ATOM 2344 C C . ASN A 1 291 ? 5.467 4.650 1.605 1.00 72.88 291 ASN A C 1
ATOM 2346 O O . ASN A 1 291 ? 4.899 3.609 1.283 1.00 72.88 291 ASN A O 1
ATOM 2350 N N . PHE A 1 292 ? 6.504 4.681 2.447 1.00 83.88 292 PHE A N 1
ATOM 2351 C CA . PHE A 1 292 ? 6.933 3.495 3.177 1.00 83.88 292 PHE A CA 1
ATOM 2352 C C . PHE A 1 292 ? 6.243 3.419 4.540 1.00 83.88 292 PHE A C 1
ATOM 2354 O O . PHE A 1 292 ? 6.100 4.420 5.243 1.00 83.88 292 PHE A O 1
ATOM 2361 N N . THR A 1 293 ? 5.897 2.204 4.937 1.00 91.31 293 THR A N 1
ATOM 2362 C CA . THR A 1 293 ? 5.362 1.856 6.249 1.00 91.31 293 THR A CA 1
ATOM 2363 C C . THR A 1 293 ? 6.214 0.732 6.815 1.00 91.31 293 THR A C 1
ATOM 2365 O O . THR A 1 293 ? 6.627 -0.178 6.106 1.00 91.31 293 THR A O 1
ATOM 2368 N N . GLN A 1 294 ? 6.515 0.782 8.100 1.00 92.81 294 GLN A N 1
ATOM 2369 C CA . GLN A 1 294 ? 7.179 -0.300 8.808 1.00 92.81 294 GLN A CA 1
ATOM 2370 C C . GLN A 1 294 ? 6.152 -1.059 9.633 1.00 92.81 294 GLN A C 1
ATOM 2372 O O . GLN A 1 294 ? 5.323 -0.443 10.301 1.00 92.81 294 GLN A O 1
ATOM 2377 N N . ARG A 1 295 ? 6.239 -2.387 9.618 1.00 93.88 295 ARG A N 1
ATOM 2378 C CA . ARG A 1 295 ? 5.519 -3.264 10.533 1.00 93.88 295 ARG A CA 1
ATOM 2379 C C . ARG A 1 295 ? 6.445 -3.710 11.652 1.00 93.88 295 ARG A C 1
ATOM 2381 O O . ARG A 1 295 ? 7.406 -4.442 11.419 1.00 93.88 295 ARG A O 1
ATOM 2388 N N . LEU A 1 296 ? 6.115 -3.313 12.867 1.00 93.00 296 LEU A N 1
ATOM 2389 C CA . LEU A 1 296 ? 6.748 -3.755 14.100 1.00 93.00 296 LEU A CA 1
ATOM 2390 C C . LEU A 1 296 ? 5.976 -4.947 14.659 1.00 93.00 296 LEU A C 1
ATOM 2392 O O . LEU A 1 296 ? 4.748 -4.948 14.634 1.00 93.00 296 LEU A O 1
ATOM 2396 N N . SER A 1 297 ? 6.690 -5.942 15.175 1.00 88.69 297 SER A N 1
ATOM 2397 C CA . SER A 1 297 ? 6.093 -7.084 15.882 1.00 88.69 297 SER A CA 1
ATOM 2398 C C . SER A 1 297 ? 6.322 -6.947 17.387 1.00 88.69 297 SER A C 1
ATOM 2400 O O . SER A 1 297 ? 7.069 -6.071 17.836 1.00 88.69 297 SER A O 1
ATOM 2402 N N . TYR A 1 298 ? 5.709 -7.822 18.182 1.00 84.25 298 TYR A N 1
ATOM 2403 C CA . TYR A 1 298 ? 6.036 -7.930 19.602 1.00 84.25 298 TYR A CA 1
ATOM 2404 C C . TYR A 1 298 ? 7.553 -8.180 19.786 1.00 84.25 298 TYR A C 1
ATOM 2406 O O . TYR A 1 298 ? 8.124 -8.965 19.024 1.00 84.25 298 TYR A O 1
ATOM 2414 N N . PRO A 1 299 ? 8.230 -7.533 20.757 1.00 85.62 299 PRO A N 1
ATOM 2415 C CA . PRO A 1 299 ? 7.686 -6.685 21.826 1.00 85.62 299 PRO A CA 1
ATOM 2416 C C . PRO A 1 299 ? 7.502 -5.202 21.468 1.00 85.62 299 PRO A C 1
ATOM 2418 O O . PRO A 1 299 ? 6.870 -4.477 22.233 1.00 85.62 299 PRO A O 1
ATOM 2421 N N . MET A 1 300 ? 8.015 -4.735 20.327 1.00 86.25 300 MET A N 1
ATOM 2422 C CA . MET A 1 300 ? 8.007 -3.309 19.965 1.00 86.25 300 MET A CA 1
ATOM 2423 C C . MET A 1 300 ? 6.593 -2.752 19.747 1.00 86.25 300 MET A C 1
ATOM 2425 O O . MET A 1 300 ? 6.326 -1.599 20.081 1.00 86.25 300 MET A O 1
ATOM 2429 N N . SER A 1 301 ? 5.676 -3.570 19.226 1.00 90.94 301 SER A N 1
ATOM 2430 C CA . SER A 1 301 ? 4.277 -3.176 19.005 1.00 90.94 301 SER A CA 1
ATOM 2431 C C . SER A 1 301 ? 3.512 -2.883 20.301 1.00 90.94 301 SER A C 1
ATOM 2433 O O . SER A 1 301 ? 2.596 -2.059 20.305 1.00 90.94 301 SER A O 1
ATOM 2435 N N . LYS A 1 302 ? 3.914 -3.489 21.429 1.00 90.44 302 LYS A N 1
ATOM 2436 C CA . LYS A 1 302 ? 3.225 -3.347 22.720 1.00 90.44 302 LYS A CA 1
ATOM 2437 C C . LYS A 1 302 ? 3.132 -1.884 23.159 1.00 90.44 302 LYS A C 1
ATOM 2439 O O . LYS A 1 302 ? 2.055 -1.426 23.524 1.00 90.44 302 LYS A O 1
ATOM 2444 N N . SER A 1 303 ? 4.230 -1.133 23.059 1.00 91.56 303 SER A N 1
ATOM 2445 C CA . SER A 1 303 ? 4.265 0.278 23.465 1.00 91.56 303 SER A CA 1
ATOM 2446 C C . SER A 1 303 ? 3.288 1.152 22.672 1.00 91.56 303 SER A C 1
ATOM 2448 O O . SER A 1 303 ? 2.709 2.076 23.234 1.00 91.56 303 SER A O 1
ATOM 2450 N N . TYR A 1 304 ? 3.055 0.848 21.392 1.00 94.31 304 TYR A N 1
ATOM 2451 C CA . TYR A 1 304 ? 2.096 1.578 20.555 1.00 94.31 304 TYR A CA 1
ATOM 2452 C C . TYR A 1 304 ? 0.645 1.183 20.829 1.00 94.31 304 TYR A C 1
ATOM 2454 O O . TYR A 1 304 ? -0.260 2.005 20.677 1.00 94.31 304 TYR A O 1
ATOM 2462 N N . ILE A 1 305 ? 0.404 -0.062 21.238 1.00 94.94 305 ILE A N 1
ATOM 2463 C CA . ILE A 1 305 ? -0.919 -0.511 21.684 1.00 94.94 305 ILE A CA 1
ATOM 2464 C C . ILE A 1 305 ? -1.281 0.176 23.000 1.00 94.94 305 ILE A C 1
ATOM 2466 O O . ILE A 1 305 ? -2.362 0.754 23.102 1.00 94.94 305 ILE A O 1
ATOM 2470 N N . ASP A 1 306 ? -0.361 0.175 23.966 1.00 94.31 306 ASP A N 1
ATOM 2471 C CA . ASP A 1 306 ? -0.560 0.823 25.264 1.00 94.31 306 ASP A CA 1
ATOM 2472 C C . ASP A 1 306 ? -0.776 2.340 25.089 1.00 94.31 306 ASP A C 1
ATOM 2474 O O . ASP A 1 306 ? -1.706 2.901 25.669 1.00 94.31 306 ASP A O 1
ATOM 2478 N N . LEU A 1 307 ? 0.005 2.990 24.213 1.00 94.06 307 LEU A N 1
ATOM 2479 C CA . LEU A 1 307 ? -0.180 4.400 23.848 1.00 94.06 307 LEU A CA 1
ATOM 2480 C C . LEU A 1 307 ? -1.568 4.665 23.252 1.00 94.06 307 LEU A C 1
ATOM 2482 O O . LEU A 1 307 ? -2.212 5.654 23.597 1.00 94.06 307 LEU A O 1
ATOM 2486 N N . PHE A 1 308 ? -2.046 3.795 22.360 1.00 95.81 308 PHE A N 1
ATOM 2487 C CA . PHE A 1 308 ? -3.382 3.956 21.797 1.00 95.81 308 PHE A CA 1
ATOM 2488 C C . PHE A 1 308 ? -4.459 3.861 22.873 1.00 95.81 308 PHE A C 1
ATOM 2490 O O . PHE A 1 308 ? -5.374 4.675 22.881 1.00 95.81 308 PHE A O 1
ATOM 2497 N N . GLU A 1 309 ? -4.385 2.877 23.772 1.00 95.31 309 GLU A N 1
ATOM 2498 C CA . GLU A 1 309 ? -5.399 2.729 24.820 1.00 95.31 309 GLU A CA 1
ATOM 2499 C C . GLU A 1 309 ? -5.355 3.899 25.818 1.00 95.31 309 GLU A C 1
ATOM 2501 O O . GLU A 1 309 ? -6.402 4.284 26.331 1.00 95.31 309 GLU A O 1
ATOM 2506 N N . GLN A 1 310 ? -4.198 4.531 26.044 1.00 92.75 310 GLN A N 1
ATOM 2507 C CA . GLN A 1 310 ? -4.127 5.799 26.783 1.00 92.75 310 GLN A CA 1
ATOM 2508 C C . GLN A 1 310 ? -4.887 6.911 26.053 1.00 92.75 310 GLN A C 1
ATOM 2510 O O . GLN A 1 310 ? -5.812 7.481 26.624 1.00 92.75 310 GLN A O 1
ATOM 2515 N N . LEU A 1 311 ? -4.572 7.150 24.774 1.00 91.06 311 LEU A N 1
ATOM 2516 C CA . LEU A 1 311 ? -5.261 8.152 23.945 1.00 91.06 311 LEU A CA 1
ATOM 2517 C C . LEU A 1 311 ? -6.761 7.866 23.790 1.00 91.06 311 LEU A C 1
ATOM 2519 O O . LEU A 1 311 ? -7.557 8.772 23.578 1.00 91.06 311 LEU A O 1
ATOM 2523 N N . TRP A 1 312 ? -7.151 6.595 23.845 1.00 93.94 312 TRP A N 1
ATOM 2524 C CA . TRP A 1 312 ? -8.539 6.182 23.713 1.00 93.94 312 TRP A CA 1
ATOM 2525 C C . TRP A 1 312 ? -9.357 6.421 24.977 1.00 93.94 312 TRP A C 1
ATOM 2527 O O . TRP A 1 312 ? -10.572 6.568 24.875 1.00 93.94 312 TRP A O 1
ATOM 2537 N N . ASN A 1 313 ? -8.740 6.377 26.156 1.00 92.06 313 ASN A N 1
ATOM 2538 C CA . ASN A 1 313 ? -9.448 6.519 27.429 1.00 92.06 313 ASN A CA 1
ATOM 2539 C C . ASN A 1 313 ? -9.415 7.947 27.986 1.00 92.06 313 ASN A C 1
ATOM 2541 O O . ASN A 1 313 ? -10.179 8.226 28.908 1.00 92.06 313 ASN A O 1
ATOM 2545 N N . ASP A 1 314 ? -8.587 8.815 27.405 1.00 81.06 314 ASP A N 1
ATOM 2546 C CA . ASP A 1 314 ? -8.713 10.274 27.503 1.00 81.06 314 ASP A CA 1
ATOM 2547 C C . ASP A 1 314 ? -10.018 10.760 26.820 1.00 81.06 314 ASP A C 1
ATOM 2549 O O . ASP A 1 314 ? -10.659 11.680 27.371 1.00 81.06 314 ASP A O 1
#